Protein AF-A0AA38KWN8-F1 (afdb_monomer_lite)

pLDDT: mean 89.19, std 12.86, range [34.72, 97.81]

Secondary structure (DSSP, 8-state):
-HHHHHTTSHHHHHHHSS-S--PPPPHHHHHHHTT-GGGGGSTTHHHHT-----TT--HHHHHHHHHHHHHHHHHHHHHT--TTS-HHHHHHHHHHHHHHHHHHHHHTTTHHHHHHHHHHH--SS--SSGGG---B-TTGGG----B-HHHHHHHHHHHHHHHHHHHHTHHHHHHHHHHHHT-SS---EEEE-SSSEEEE---HHHHHHHHHHHHHHHHTSS---S--PPP-SBTTB-SHHHHHHHHHTHHHHHHHHHHHHHHHHHHHTTS-GGGTHHHHHHHHTTTT-

Organism: NCBI:txid2804958

Sequence (289 aa):
VFLAQDSQAPEIKDLLGFSCVKPINTVNTVLNENDALDMLRDNLINAAMQEIYSEGCSRWEIQQDIKSKEHAIEPLSTRHQRHGVSQETLQQCPYSIGDNHAFLRVNRDPCEPMINYLQEYFHPTQTKDPKNSLAIPGGKGGARLSHDHSKQYVYVIQSLTLWKEILHDMFHLWSLAAEDLLSDSISYHLQDTSQGLNRVQPSSKTFRLMHTILHKAKKSVSSWVGSSVIH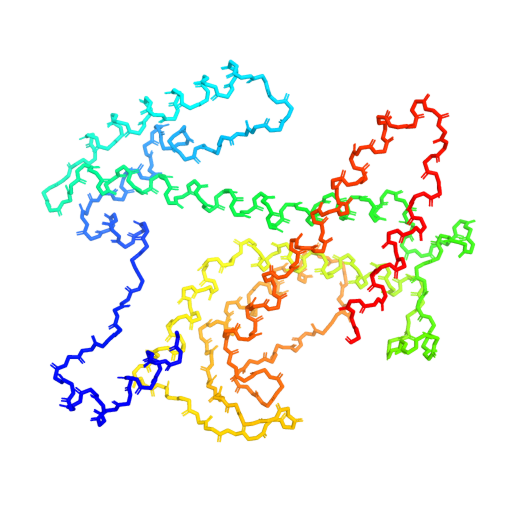MGSHSVPNTLLFIDKYTQIYHILLPICNTLSQIPNFVQGILVSMVLSIGWLVWTRAQA

InterPro domains:
  IPR018553 Non-canonical E2 ubiquitin-conjugating enzyme [PTHR31560] (2-267)
  IPR057668 Non-canonical E2 ubiquitin-conjugating enzyme, C-terminal [PF09418] (1-269)

Radius of gyration: 23.45 Å; chains: 1; bounding box: 56×48×67 Å

Foldseek 3Di:
DVVLLVCLDPVNCVVVVHHPDDADDALCNVCVVQVQPCLCVDPLLCLLLDAQDDPPDDPVVSVVSVCSNVVSLQVSLVVSDGPPDDSVNSSVNSVVSNVLVVQCVLQQCLLVVVLVCLVVQDDLPDDPDPLNAPFDPPPVPNRPDGGGRNRSSQVSNLVSLLLNLCSNCLVVLVSLQCCQSNPSVWHFDWDQLVVGTDGQTDRVRSVVVSLVSNVVSCVVDPHDPDDNDDDASDSVHRHSVSVSVVSVCRSVLRVVVSVVLVCVVVVVVPPDPPPPVSVSSVVVSPVVD

Structure (mmCIF, N/CA/C/O backbone):
data_AF-A0AA38KWN8-F1
#
_entry.id   AF-A0AA38KWN8-F1
#
loop_
_atom_site.group_PDB
_atom_site.id
_atom_site.type_symbol
_atom_site.label_atom_id
_atom_site.label_alt_id
_atom_site.label_comp_id
_atom_site.label_asym_id
_atom_site.label_entity_id
_atom_site.label_seq_id
_atom_site.pdbx_PDB_ins_code
_atom_site.Cartn_x
_atom_site.Cartn_y
_atom_site.Cartn_z
_atom_site.occupancy
_atom_site.B_iso_or_equiv
_atom_site.auth_seq_id
_atom_site.auth_comp_id
_atom_site.auth_asym_id
_atom_site.auth_atom_id
_atom_site.pdbx_PDB_model_num
ATOM 1 N N . VAL A 1 1 ? 4.979 -1.866 17.884 1.00 85.62 1 VAL A N 1
ATOM 2 C CA . VAL A 1 1 ? 4.529 -3.237 17.541 1.00 85.62 1 VAL A CA 1
ATOM 3 C C . VAL A 1 1 ? 5.066 -4.270 18.523 1.00 85.62 1 VAL A C 1
ATOM 5 O O . VAL A 1 1 ? 4.249 -4.860 19.204 1.00 85.62 1 VAL A O 1
ATOM 8 N N . PHE A 1 2 ? 6.383 -4.441 18.689 1.00 91.75 2 PHE A N 1
ATOM 9 C CA . PHE A 1 2 ? 6.936 -5.490 19.567 1.00 91.75 2 PHE A CA 1
ATOM 10 C C . PHE A 1 2 ? 6.433 -5.462 21.015 1.00 91.75 2 PHE A C 1
ATOM 12 O O . PHE A 1 2 ? 5.979 -6.483 21.503 1.00 91.75 2 PHE A O 1
ATOM 19 N N . LEU A 1 3 ? 6.389 -4.291 21.659 1.00 93.31 3 LEU A N 1
ATOM 20 C CA . LEU A 1 3 ? 5.809 -4.163 23.003 1.00 93.31 3 LEU A CA 1
ATOM 21 C C . LEU A 1 3 ? 4.345 -4.629 23.058 1.00 93.31 3 LEU A C 1
ATOM 23 O O . LEU A 1 3 ? 3.929 -5.259 24.021 1.00 93.31 3 LEU A O 1
ATOM 27 N N . ALA A 1 4 ? 3.571 -4.352 22.006 1.00 93.31 4 ALA A N 1
ATOM 28 C CA . ALA A 1 4 ? 2.186 -4.792 21.923 1.00 93.31 4 ALA A CA 1
ATOM 29 C C . ALA A 1 4 ? 2.084 -6.315 21.713 1.00 93.31 4 ALA A C 1
ATOM 31 O O . ALA A 1 4 ? 1.195 -6.932 22.288 1.00 93.31 4 ALA A O 1
ATOM 32 N N . GLN A 1 5 ? 3.007 -6.929 20.965 1.00 94.00 5 GLN A N 1
ATOM 33 C CA . GLN A 1 5 ? 3.089 -8.391 20.844 1.00 94.00 5 GLN A CA 1
ATOM 34 C C . GLN A 1 5 ? 3.444 -9.040 22.183 1.00 94.00 5 GLN A C 1
ATOM 36 O O . GLN A 1 5 ? 2.783 -9.986 22.592 1.00 94.00 5 GLN A O 1
ATOM 41 N N . ASP A 1 6 ? 4.434 -8.500 22.893 1.00 94.12 6 ASP A N 1
ATOM 42 C CA . ASP A 1 6 ? 4.845 -9.011 24.202 1.00 94.12 6 ASP A CA 1
ATOM 43 C C . ASP A 1 6 ? 3.694 -8.861 25.225 1.00 94.12 6 ASP A C 1
ATOM 45 O O . ASP A 1 6 ? 3.428 -9.766 26.011 1.00 94.12 6 ASP A O 1
ATOM 49 N N . SER A 1 7 ? 2.918 -7.769 25.145 1.00 94.44 7 SER A N 1
ATOM 50 C CA . SER A 1 7 ? 1.712 -7.567 25.967 1.00 94.44 7 SER A CA 1
ATOM 51 C C . SER A 1 7 ? 0.562 -8.535 25.663 1.00 94.44 7 SER A C 1
ATOM 53 O O . SER A 1 7 ? -0.410 -8.569 26.414 1.00 94.44 7 SER A O 1
ATOM 55 N N . GLN A 1 8 ? 0.629 -9.300 24.562 1.00 92.81 8 GLN A N 1
ATOM 56 C CA . GLN A 1 8 ? -0.390 -10.308 24.263 1.00 92.81 8 GLN A CA 1
ATOM 57 C C . GLN A 1 8 ? -0.251 -11.577 25.109 1.00 92.81 8 GLN A C 1
ATOM 59 O O . GLN A 1 8 ? -1.231 -12.321 25.206 1.00 92.81 8 GLN A O 1
ATOM 64 N N . ALA A 1 9 ? 0.913 -11.800 25.730 1.00 91.75 9 ALA A N 1
ATOM 65 C CA . ALA A 1 9 ? 1.164 -12.958 26.577 1.00 91.75 9 ALA A CA 1
ATOM 66 C C . ALA A 1 9 ? 0.173 -13.006 27.762 1.00 91.75 9 ALA A C 1
ATOM 68 O O . ALA A 1 9 ? -0.024 -11.973 28.416 1.00 91.75 9 ALA A O 1
ATOM 69 N N . PRO A 1 10 ? -0.451 -14.167 28.055 1.00 91.69 10 PRO A N 1
ATOM 70 C CA . PRO A 1 10 ? -1.440 -14.292 29.128 1.00 91.69 10 PRO A CA 1
ATOM 71 C C . PRO A 1 10 ? -0.928 -13.778 30.476 1.00 91.69 10 PRO A C 1
ATOM 73 O O . PRO A 1 10 ? -1.592 -12.967 31.113 1.00 91.69 10 PRO A O 1
ATOM 76 N N . GLU A 1 11 ? 0.300 -14.138 30.850 1.00 93.19 11 GLU A N 1
ATOM 77 C CA . GLU A 1 11 ? 0.924 -13.711 32.101 1.00 93.19 11 GLU A CA 1
ATOM 78 C C . GLU A 1 11 ? 1.105 -12.188 32.202 1.00 93.19 11 GLU A C 1
ATOM 80 O O . GLU A 1 11 ? 1.017 -11.619 33.290 1.00 93.19 11 GLU A O 1
ATOM 85 N N . ILE A 1 12 ? 1.318 -11.506 31.071 1.00 93.19 12 ILE A N 1
ATOM 86 C CA . ILE A 1 12 ? 1.454 -10.048 31.031 1.00 93.19 12 ILE A CA 1
ATOM 87 C C . ILE A 1 12 ? 0.081 -9.380 31.108 1.00 93.19 12 ILE A C 1
ATOM 89 O O . ILE A 1 12 ? -0.067 -8.390 31.822 1.00 93.19 12 ILE A O 1
ATOM 93 N N . LYS A 1 13 ? -0.938 -9.922 30.432 1.00 92.38 13 LYS A N 1
ATOM 94 C CA . LYS A 1 13 ? -2.319 -9.424 30.539 1.00 92.38 13 LYS A CA 1
ATOM 95 C C . LYS A 1 13 ? -2.851 -9.544 31.963 1.00 92.38 13 LYS A C 1
ATOM 97 O O . LYS A 1 13 ? -3.428 -8.581 32.467 1.00 92.38 13 LYS A O 1
ATOM 102 N N . ASP A 1 14 ? -2.612 -10.685 32.607 1.00 93.88 14 ASP A N 1
ATOM 103 C CA . ASP A 1 14 ? -3.019 -10.941 33.989 1.00 93.88 14 ASP A CA 1
ATOM 104 C C . ASP A 1 14 ? -2.329 -9.972 34.957 1.00 93.88 14 ASP A C 1
ATOM 106 O O . ASP A 1 14 ? -2.975 -9.414 35.843 1.00 93.88 14 ASP A O 1
ATOM 110 N N . LEU A 1 15 ? -1.031 -9.714 34.752 1.00 95.88 15 LEU A N 1
ATOM 111 C CA . LEU A 1 15 ? -0.268 -8.759 35.556 1.00 95.88 15 LEU A CA 1
ATOM 112 C C . LEU A 1 15 ? -0.748 -7.311 35.368 1.00 95.88 15 LEU A C 1
ATOM 114 O O . LEU A 1 15 ? -0.809 -6.552 36.334 1.00 95.88 15 LEU A O 1
ATOM 118 N N . LEU A 1 16 ? -1.050 -6.912 34.130 1.00 95.00 16 LEU A N 1
ATOM 119 C CA . LEU A 1 16 ? -1.487 -5.551 33.813 1.00 95.00 16 LEU A CA 1
ATOM 120 C C . LEU A 1 16 ? -2.937 -5.291 34.236 1.00 95.00 16 LEU A C 1
ATOM 122 O O . LEU A 1 16 ? -3.275 -4.157 34.568 1.00 95.00 16 LEU A O 1
ATOM 126 N N . GLY A 1 17 ? -3.800 -6.308 34.200 1.00 94.31 17 GLY A N 1
ATOM 127 C CA . GLY A 1 17 ? -5.236 -6.172 34.458 1.00 94.31 17 GLY A CA 1
ATOM 128 C C . GLY A 1 17 ? -6.012 -5.461 33.338 1.00 94.31 17 GLY A C 1
ATOM 129 O O . GLY A 1 17 ? -7.188 -5.146 33.511 1.00 94.31 17 GLY A O 1
ATOM 130 N N . PHE A 1 18 ? -5.377 -5.192 32.192 1.00 92.38 18 PHE A N 1
ATOM 131 C CA . PHE A 1 18 ? -6.005 -4.623 30.995 1.00 92.38 18 PHE A CA 1
ATOM 132 C C . PHE A 1 18 ? -5.271 -5.057 29.715 1.00 92.38 18 PHE A C 1
ATOM 134 O O . PHE A 1 18 ? -4.121 -5.489 29.753 1.00 92.38 18 PHE A O 1
ATOM 141 N N . SER A 1 19 ? -5.928 -4.915 28.557 1.00 91.31 19 SER A N 1
ATOM 142 C CA . SER A 1 19 ? -5.309 -5.162 27.245 1.00 91.31 19 SER A CA 1
ATOM 143 C C . SER A 1 19 ? -4.636 -3.901 26.702 1.00 91.31 19 SER A C 1
ATOM 145 O O . SER A 1 19 ? -5.279 -2.860 26.566 1.00 91.31 19 SER A O 1
ATOM 147 N N . CYS A 1 20 ? -3.366 -4.002 26.300 1.00 92.69 20 CYS A N 1
ATOM 148 C CA . CYS A 1 20 ? -2.668 -2.932 25.575 1.00 92.69 20 CYS A CA 1
ATOM 149 C C . CYS A 1 20 ? -3.030 -2.862 24.081 1.00 92.69 20 CYS A C 1
ATOM 151 O O . CYS A 1 20 ? -2.540 -1.981 23.373 1.00 92.69 20 CYS A O 1
ATOM 153 N N . VAL A 1 21 ? -3.849 -3.790 23.580 1.00 92.81 21 VAL A N 1
ATOM 154 C CA . VAL A 1 21 ? -4.257 -3.852 22.172 1.00 92.81 21 VAL A CA 1
ATOM 155 C C . VAL A 1 21 ? -5.759 -3.658 22.060 1.00 92.81 21 VAL A C 1
ATOM 157 O O . VAL A 1 21 ? -6.539 -4.304 22.761 1.00 92.81 21 VAL A O 1
ATOM 160 N N . LYS A 1 22 ? -6.140 -2.784 21.128 1.00 91.44 22 LYS A N 1
ATOM 161 C CA . LYS A 1 22 ? -7.508 -2.598 20.648 1.00 91.44 22 LYS A CA 1
ATOM 162 C C . LYS A 1 22 ? -7.547 -2.802 19.128 1.00 91.44 22 LYS A C 1
ATOM 164 O O . LYS A 1 22 ? -6.531 -2.533 18.479 1.00 91.44 22 LYS A O 1
ATOM 169 N N . PRO A 1 23 ? -8.680 -3.244 18.559 1.00 89.44 23 PRO A N 1
ATOM 170 C CA . PRO A 1 23 ? -8.851 -3.318 17.112 1.00 89.44 23 PRO A CA 1
ATOM 171 C C . PRO A 1 23 ? -8.589 -1.974 16.421 1.00 89.44 23 PRO A C 1
ATOM 173 O O . PRO A 1 23 ? -8.773 -0.905 17.010 1.00 89.44 23 PRO A O 1
ATOM 176 N N . ILE A 1 24 ? -8.159 -2.033 15.160 1.00 91.12 24 ILE A N 1
ATOM 177 C CA . ILE A 1 24 ? -8.030 -0.841 14.320 1.00 91.12 24 ILE A CA 1
ATOM 178 C C . ILE A 1 24 ? -9.435 -0.350 13.970 1.00 91.12 24 ILE A C 1
ATOM 180 O O . ILE A 1 24 ? -10.254 -1.101 13.443 1.00 91.12 24 ILE A O 1
ATOM 184 N N . ASN A 1 25 ? -9.693 0.932 14.221 1.00 91.00 25 ASN A N 1
ATOM 185 C CA . ASN A 1 25 ? -10.927 1.570 13.789 1.00 91.00 25 ASN A CA 1
ATOM 186 C C . ASN A 1 25 ? -10.796 1.960 12.320 1.00 91.00 25 ASN A C 1
ATOM 188 O O . ASN A 1 25 ? -9.956 2.785 11.963 1.00 91.00 25 ASN A O 1
ATOM 192 N N . THR A 1 26 ? -11.633 1.368 11.474 1.00 94.88 26 THR A N 1
ATOM 193 C CA . THR A 1 26 ? -11.739 1.742 10.061 1.00 94.88 26 THR A CA 1
ATOM 194 C C . THR A 1 26 ? -12.935 2.663 9.851 1.00 94.88 26 THR A C 1
ATOM 196 O O . THR A 1 26 ? -13.875 2.646 10.646 1.00 94.88 26 THR A O 1
ATOM 199 N N . VAL A 1 27 ? -12.946 3.418 8.749 1.00 95.75 27 VAL A N 1
ATOM 200 C CA . VAL A 1 27 ? -14.124 4.207 8.346 1.00 95.75 27 VAL A CA 1
ATOM 201 C C . VAL A 1 27 ? -15.372 3.325 8.267 1.00 95.75 27 VAL A C 1
ATOM 203 O O . VAL A 1 27 ? -16.430 3.704 8.756 1.00 95.75 27 VAL A O 1
ATOM 206 N N . ASN A 1 28 ? -15.239 2.108 7.732 1.00 95.56 28 ASN A N 1
ATOM 207 C CA . ASN A 1 28 ? -16.341 1.151 7.681 1.00 95.56 28 ASN A CA 1
ATOM 208 C C . ASN A 1 28 ? -16.837 0.761 9.083 1.00 95.56 28 ASN A C 1
ATOM 210 O O . ASN A 1 28 ? -18.040 0.760 9.316 1.00 95.56 28 ASN A O 1
ATOM 214 N N . THR A 1 29 ? -15.929 0.466 10.019 1.00 94.69 29 THR A N 1
ATOM 215 C CA . THR A 1 29 ? -16.281 0.130 11.410 1.00 94.69 29 THR A CA 1
ATOM 216 C C . THR A 1 29 ? -17.051 1.277 12.064 1.00 94.69 29 THR A C 1
ATOM 218 O O . THR A 1 29 ? -18.153 1.065 12.559 1.00 94.69 29 THR A O 1
ATOM 221 N N . VAL A 1 30 ? -16.516 2.500 11.979 1.00 95.12 30 VAL A N 1
ATOM 222 C CA . VAL A 1 30 ? -17.116 3.700 12.579 1.00 95.12 30 VAL A CA 1
ATOM 223 C C . VAL A 1 30 ? -18.509 3.974 12.012 1.00 95.12 30 VAL A C 1
ATOM 225 O O . VAL A 1 30 ? -19.444 4.208 12.774 1.00 95.12 30 VAL A O 1
ATOM 228 N N . LEU A 1 31 ? -18.678 3.926 10.690 1.00 95.69 31 LEU A N 1
ATOM 229 C CA . LEU A 1 31 ? -19.972 4.201 10.062 1.00 95.69 31 LEU A CA 1
ATOM 230 C C . LEU A 1 31 ? -20.995 3.089 10.318 1.00 95.69 31 LEU A C 1
ATOM 232 O O . LEU A 1 31 ? -22.167 3.382 10.535 1.00 95.69 31 LEU A O 1
ATOM 236 N N . ASN A 1 32 ? -20.572 1.823 10.320 1.00 95.44 32 ASN A N 1
ATOM 237 C CA . ASN A 1 32 ? -21.463 0.688 10.561 1.00 95.44 32 ASN A CA 1
ATOM 238 C C . ASN A 1 32 ? -21.976 0.644 12.005 1.00 95.44 32 ASN A C 1
ATOM 240 O O . ASN A 1 32 ? -23.161 0.420 12.223 1.00 95.44 32 ASN A O 1
ATOM 244 N N . GLU A 1 33 ? -21.110 0.894 12.989 1.00 94.69 33 GLU A N 1
ATOM 245 C CA . GLU A 1 33 ? -21.494 0.917 14.410 1.00 94.69 33 GLU A CA 1
ATOM 246 C C . GLU A 1 33 ? -22.480 2.044 14.749 1.00 94.69 33 GLU A C 1
ATOM 248 O O . GLU A 1 33 ? -23.218 1.938 15.726 1.00 94.69 33 GLU A O 1
ATOM 253 N N . ASN A 1 34 ? -22.516 3.102 13.934 1.00 94.81 34 ASN A N 1
ATOM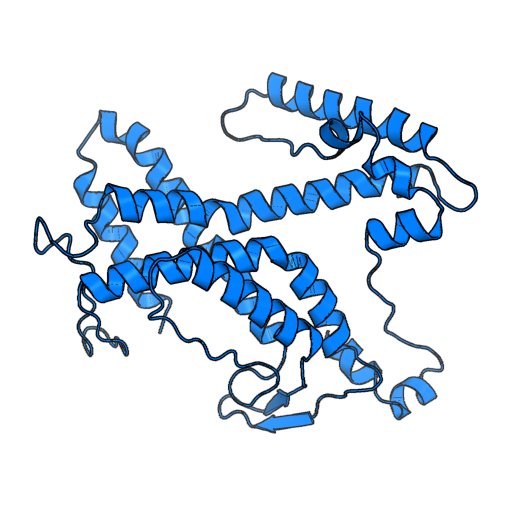 254 C CA . ASN A 1 34 ? -23.362 4.277 14.142 1.00 94.81 34 ASN A CA 1
ATOM 255 C C . ASN A 1 34 ? -24.517 4.391 13.131 1.00 94.81 34 ASN A C 1
ATOM 257 O O . ASN A 1 34 ? -25.123 5.457 13.037 1.00 94.81 34 ASN A O 1
ATOM 261 N N . ASP A 1 35 ? -24.813 3.322 12.379 1.00 94.56 35 ASP A N 1
ATOM 262 C CA . ASP A 1 35 ? -25.885 3.275 11.368 1.00 94.56 35 ASP A CA 1
ATOM 263 C C . ASP A 1 35 ? -25.829 4.448 10.362 1.00 94.56 35 ASP A C 1
ATOM 265 O O . ASP A 1 35 ? -26.821 5.111 10.056 1.00 94.56 35 ASP A O 1
ATOM 269 N N . ALA A 1 36 ? -24.613 4.738 9.886 1.00 95.81 36 ALA A N 1
ATOM 270 C CA . ALA A 1 36 ? -24.290 5.850 8.987 1.00 95.81 36 ALA A CA 1
ATOM 271 C C . ALA A 1 36 ? -23.581 5.386 7.696 1.00 95.81 36 ALA A C 1
ATOM 273 O O . ALA A 1 36 ? -22.897 6.159 7.025 1.00 95.81 36 ALA A O 1
ATOM 274 N N . LEU A 1 37 ? -23.697 4.101 7.333 1.00 96.31 37 LEU A N 1
ATOM 275 C CA . LEU A 1 37 ? -23.091 3.557 6.106 1.00 96.31 37 LEU A CA 1
ATOM 276 C C . LEU A 1 37 ? -23.684 4.147 4.819 1.00 96.31 37 LEU A C 1
ATOM 278 O O . LEU A 1 37 ? -23.034 4.127 3.772 1.00 96.31 37 LEU A O 1
ATOM 282 N N . ASP A 1 38 ? -24.907 4.671 4.880 1.00 96.06 38 ASP A N 1
ATOM 283 C CA . ASP A 1 38 ? -25.560 5.384 3.784 1.00 96.06 38 ASP A CA 1
ATOM 284 C C . ASP A 1 38 ? -24.806 6.657 3.371 1.00 96.06 38 ASP A C 1
ATOM 286 O O . ASP A 1 38 ? -24.874 7.036 2.200 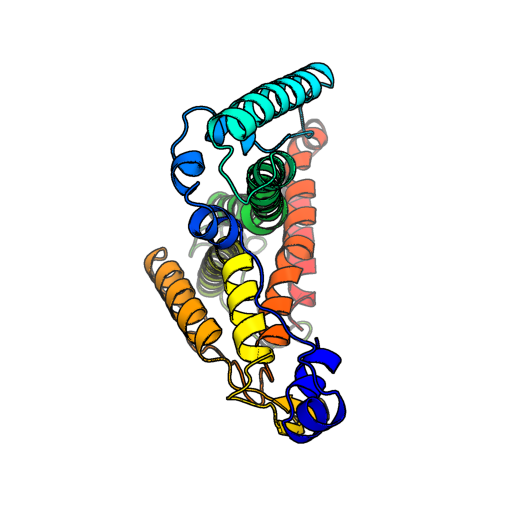1.00 96.06 38 ASP A O 1
ATOM 290 N N . MET A 1 39 ? -23.986 7.231 4.260 1.00 96.00 39 MET A N 1
ATOM 291 C CA . MET A 1 39 ? -23.059 8.326 3.947 1.00 96.00 39 MET A CA 1
ATOM 292 C C . MET A 1 39 ? -22.142 8.001 2.760 1.00 96.00 39 MET A C 1
ATOM 294 O O . MET A 1 39 ? -21.883 8.864 1.923 1.00 96.00 39 MET A O 1
ATOM 298 N N . LEU A 1 40 ? -21.688 6.747 2.633 1.00 96.06 40 LEU A N 1
ATOM 299 C CA . LEU A 1 40 ? -20.813 6.317 1.533 1.00 96.06 40 LEU A CA 1
ATOM 300 C C . LEU A 1 40 ? -21.529 6.258 0.174 1.00 96.06 40 LEU A C 1
ATOM 302 O O . LEU A 1 40 ? -20.883 6.073 -0.855 1.00 96.06 40 LEU A O 1
ATOM 306 N N . ARG A 1 41 ? -22.860 6.382 0.161 1.00 96.19 41 ARG A N 1
ATOM 307 C CA . ARG A 1 41 ? -23.699 6.392 -1.046 1.00 96.19 41 ARG A CA 1
ATOM 308 C C . ARG A 1 41 ? -24.247 7.783 -1.367 1.00 96.19 41 ARG A C 1
ATOM 310 O O . ARG A 1 41 ? -24.951 7.935 -2.364 1.00 96.19 41 ARG A O 1
ATOM 317 N N . ASP A 1 42 ? -23.953 8.777 -0.533 1.00 96.88 42 ASP A N 1
ATOM 318 C CA . ASP A 1 42 ? -24.390 10.155 -0.729 1.00 96.88 42 ASP A CA 1
ATOM 319 C C . ASP A 1 42 ? -23.715 10.771 -1.963 1.00 96.88 42 ASP A C 1
ATOM 321 O O . ASP A 1 42 ? -22.559 10.488 -2.275 1.00 96.88 42 ASP A O 1
ATOM 325 N N . ASN A 1 43 ? -24.419 11.649 -2.673 1.00 96.19 43 ASN A N 1
ATOM 326 C CA . ASN A 1 43 ? -23.892 12.279 -3.880 1.00 96.19 43 ASN A CA 1
ATOM 327 C C . ASN A 1 43 ? -22.700 13.214 -3.608 1.00 96.19 43 ASN A C 1
ATOM 329 O O . ASN A 1 43 ? -21.898 13.451 -4.512 1.00 96.19 43 ASN A O 1
ATOM 333 N N . LEU A 1 44 ? -22.566 13.727 -2.383 1.00 96.31 44 LEU A N 1
ATOM 334 C CA . LEU A 1 44 ? -21.459 14.590 -1.975 1.00 96.31 44 LEU A CA 1
ATOM 335 C C . LEU A 1 44 ? -20.180 13.817 -1.632 1.00 96.31 44 LEU A C 1
ATOM 337 O O . LEU A 1 44 ? -19.114 14.431 -1.561 1.00 96.31 44 LEU A O 1
ATOM 341 N N . ILE A 1 45 ? -20.243 12.489 -1.453 1.00 95.69 45 ILE A N 1
ATOM 342 C CA . ILE A 1 45 ? -19.096 11.702 -0.979 1.00 95.69 45 ILE A CA 1
ATOM 343 C C . ILE A 1 45 ? -17.895 11.803 -1.928 1.00 95.69 45 ILE A C 1
ATOM 345 O O . ILE A 1 45 ? -16.763 11.943 -1.480 1.00 95.69 45 ILE A O 1
ATOM 349 N N . ASN A 1 46 ? -18.129 11.812 -3.243 1.00 94.50 46 ASN A N 1
ATOM 350 C CA . ASN A 1 46 ? -17.051 11.869 -4.232 1.00 94.50 46 ASN A CA 1
ATOM 351 C C . ASN A 1 46 ? -16.264 13.183 -4.145 1.00 94.50 46 ASN A C 1
ATOM 353 O O . ASN A 1 46 ? -15.037 13.156 -4.168 1.00 94.50 46 ASN A O 1
ATOM 357 N N . ALA A 1 47 ? -16.960 14.313 -3.988 1.00 94.88 47 ALA A N 1
ATOM 358 C CA . ALA A 1 47 ? -16.320 15.611 -3.785 1.00 94.88 47 ALA A CA 1
ATOM 359 C C . ALA A 1 47 ? -15.611 15.678 -2.421 1.00 94.88 47 ALA A C 1
ATOM 361 O O . ALA A 1 47 ? -14.501 16.192 -2.318 1.00 94.88 47 ALA A O 1
ATOM 362 N N . ALA A 1 48 ? -16.211 15.091 -1.381 1.00 95.50 48 ALA A N 1
ATOM 363 C CA . ALA A 1 48 ? -15.640 15.048 -0.036 1.00 95.50 48 ALA A CA 1
ATOM 364 C C . ALA A 1 48 ? -14.359 14.193 0.059 1.00 95.50 48 ALA A C 1
ATOM 366 O O . ALA A 1 48 ? -13.461 14.504 0.836 1.00 95.50 48 ALA A O 1
ATOM 367 N N . MET A 1 49 ? -14.247 13.124 -0.733 1.00 94.69 49 MET A N 1
ATOM 368 C CA . MET A 1 49 ? -13.075 12.234 -0.770 1.00 94.69 49 MET A CA 1
ATOM 369 C C . MET A 1 49 ? -12.017 12.663 -1.795 1.00 94.69 49 MET A C 1
ATOM 371 O O . MET A 1 49 ? -10.985 11.994 -1.926 1.00 94.69 49 MET A O 1
ATOM 375 N N . GLN A 1 50 ? -12.271 13.739 -2.545 1.00 91.81 50 GLN A N 1
ATOM 376 C CA . GLN A 1 50 ? -11.376 14.196 -3.599 1.00 91.81 50 GLN A CA 1
ATOM 377 C C . GLN A 1 50 ? -10.004 14.543 -3.008 1.00 91.81 50 GLN A C 1
ATOM 379 O O . GLN A 1 50 ? -9.882 15.199 -1.965 1.00 91.81 50 GLN A O 1
ATOM 384 N N . GLU A 1 51 ? -8.954 14.051 -3.656 1.00 89.44 51 GLU A N 1
ATOM 385 C CA . GLU A 1 51 ? -7.588 14.436 -3.327 1.00 89.44 51 GLU A CA 1
ATOM 386 C C . GLU A 1 51 ? -7.306 15.842 -3.874 1.00 89.44 51 GLU A C 1
ATOM 388 O O . GLU A 1 51 ? -7.763 16.198 -4.959 1.00 89.44 51 GLU A O 1
ATOM 393 N N . ILE A 1 52 ? -6.545 16.641 -3.123 1.00 89.38 52 ILE A N 1
ATOM 394 C CA . ILE A 1 52 ? -6.103 17.964 -3.565 1.00 89.38 52 ILE A CA 1
ATOM 395 C C . ILE A 1 52 ? -4.749 17.828 -4.266 1.00 89.38 52 ILE A C 1
ATOM 397 O O . ILE A 1 52 ? -3.742 17.496 -3.635 1.00 89.38 52 ILE A O 1
ATOM 401 N N . TYR A 1 53 ? -4.723 18.106 -5.567 1.00 85.94 53 TYR A N 1
ATOM 402 C CA . TYR A 1 53 ? -3.520 18.041 -6.393 1.00 85.94 53 TYR A CA 1
ATOM 403 C C . TYR A 1 53 ? -2.821 19.397 -6.423 1.00 85.94 53 TYR A C 1
ATOM 405 O O . TYR A 1 53 ? -3.439 20.417 -6.704 1.00 85.94 53 TYR A O 1
ATOM 413 N N . SER A 1 54 ? -1.516 19.416 -6.151 1.00 83.44 54 SER A N 1
ATOM 414 C CA . SER A 1 54 ? -0.708 20.641 -6.211 1.00 83.44 54 SER A CA 1
ATOM 415 C C . SER A 1 54 ? 0.177 20.732 -7.453 1.00 83.44 54 SER A C 1
ATOM 417 O O . SER A 1 54 ? 0.583 21.825 -7.843 1.00 83.44 54 SER A O 1
ATOM 419 N N . GLU A 1 55 ? 0.499 19.602 -8.079 1.00 80.88 55 GLU A N 1
ATOM 420 C CA . GLU A 1 55 ? 1.422 19.554 -9.209 1.00 80.88 55 GLU A CA 1
ATOM 421 C C . GLU A 1 55 ? 0.741 20.038 -10.494 1.00 80.88 55 GLU A C 1
ATOM 423 O O . GLU A 1 55 ? -0.357 19.604 -10.832 1.00 80.88 55 GLU A O 1
ATOM 428 N N . GLY A 1 56 ? 1.377 20.981 -11.194 1.00 79.44 56 GLY A N 1
ATOM 429 C CA . GLY A 1 56 ? 0.849 21.562 -12.434 1.00 79.44 56 GLY A CA 1
ATOM 430 C C . GLY A 1 56 ? -0.359 22.496 -12.266 1.00 79.44 56 GLY A C 1
ATOM 431 O O . GLY A 1 56 ? -0.781 23.090 -13.253 1.00 79.44 56 GLY A O 1
ATOM 432 N N . CYS A 1 57 ? -0.882 22.667 -11.048 1.00 87.44 57 CYS A N 1
ATOM 433 C CA . CYS A 1 57 ? -2.068 23.477 -10.769 1.00 87.44 57 CYS A CA 1
ATOM 434 C C . CYS A 1 57 ? -1.699 24.873 -10.248 1.00 87.44 57 CYS A C 1
ATOM 436 O O . CYS A 1 57 ? -0.749 25.062 -9.481 1.00 87.44 57 CYS A O 1
ATOM 438 N N . SER A 1 58 ? -2.482 25.877 -10.632 1.00 92.06 58 SER A N 1
ATOM 439 C CA . SER A 1 58 ? -2.395 27.220 -10.070 1.00 92.06 58 SER A CA 1
ATOM 440 C C . SER A 1 58 ? -2.878 27.242 -8.616 1.00 92.06 58 SER A C 1
ATOM 442 O O . SER A 1 58 ? -3.725 26.456 -8.194 1.00 92.06 58 SER A O 1
ATOM 444 N N . ARG A 1 59 ? -2.400 28.218 -7.830 1.00 91.50 59 ARG A N 1
ATOM 445 C CA . ARG A 1 59 ? -2.888 28.428 -6.450 1.00 91.50 59 ARG A CA 1
ATOM 446 C C . ARG A 1 59 ? -4.403 28.623 -6.382 1.00 91.50 59 ARG A C 1
ATOM 448 O O . ARG A 1 59 ? -5.013 28.287 -5.373 1.00 91.50 59 ARG A O 1
ATOM 455 N N . TRP A 1 60 ? -4.989 29.203 -7.428 1.00 94.38 60 TRP A N 1
ATOM 456 C CA . TRP A 1 60 ? -6.424 29.440 -7.499 1.00 94.38 60 TRP A CA 1
ATOM 457 C C . TRP A 1 60 ? -7.205 28.132 -7.687 1.00 94.38 60 TRP A C 1
ATOM 459 O O . TRP A 1 60 ? -8.149 27.911 -6.935 1.00 94.38 60 TRP A O 1
ATOM 469 N N . GLU A 1 61 ? -6.767 27.248 -8.590 1.00 93.12 61 GLU A N 1
ATOM 470 C CA . GLU A 1 61 ? -7.368 25.914 -8.786 1.00 93.12 61 GLU A CA 1
ATOM 471 C C . GLU A 1 61 ? -7.279 25.079 -7.506 1.00 93.12 61 GLU A C 1
ATOM 473 O O . GLU A 1 61 ? -8.291 24.578 -7.025 1.00 93.12 61 GLU A O 1
ATOM 478 N N . ILE A 1 62 ? -6.103 25.046 -6.869 1.00 93.00 62 ILE A N 1
ATOM 479 C CA . ILE A 1 62 ? -5.907 24.349 -5.588 1.00 93.00 62 ILE A CA 1
ATOM 480 C C . ILE A 1 62 ? -6.898 24.867 -4.536 1.00 93.00 62 ILE A C 1
ATOM 482 O O . ILE A 1 62 ? -7.538 24.097 -3.823 1.00 93.00 62 ILE A O 1
ATOM 486 N N . GLN A 1 63 ? -7.054 26.189 -4.435 1.00 94.38 63 GLN A N 1
ATOM 487 C CA . GLN A 1 63 ? -7.971 26.793 -3.474 1.00 94.38 63 GLN A CA 1
ATOM 488 C C . GLN A 1 63 ? -9.443 26.513 -3.806 1.00 94.38 63 GLN A C 1
ATOM 490 O O . GLN A 1 63 ? -10.262 26.424 -2.886 1.00 94.38 63 GLN A O 1
ATOM 495 N N . GLN A 1 64 ? -9.787 26.408 -5.090 1.00 94.31 64 GLN A N 1
ATOM 496 C CA . GLN A 1 64 ? -11.119 26.029 -5.546 1.00 94.31 64 GLN A CA 1
ATOM 497 C C . GLN A 1 64 ? -11.433 24.579 -5.166 1.00 94.31 64 GLN A C 1
ATOM 499 O O . GLN A 1 64 ? -12.501 24.336 -4.606 1.00 94.31 64 GLN A O 1
ATOM 504 N N . ASP A 1 65 ? -10.502 23.651 -5.383 1.00 93.19 65 ASP A N 1
ATOM 505 C CA . ASP A 1 65 ? -10.662 22.241 -5.019 1.00 93.19 65 ASP A CA 1
ATOM 506 C C . ASP A 1 65 ? -10.797 22.063 -3.506 1.00 93.19 65 ASP A C 1
ATOM 508 O O . ASP A 1 65 ? -11.704 21.370 -3.044 1.00 93.19 65 ASP A O 1
ATOM 512 N N . ILE A 1 66 ? -9.966 22.766 -2.723 1.00 93.88 66 ILE A N 1
ATOM 513 C CA . ILE A 1 66 ? -10.081 22.787 -1.257 1.00 93.88 66 ILE A CA 1
ATOM 514 C C . ILE A 1 66 ? -11.480 23.257 -0.856 1.00 93.88 66 ILE A C 1
ATOM 516 O O . ILE A 1 66 ? -12.158 22.585 -0.088 1.00 93.88 66 ILE A O 1
ATOM 520 N N . LYS A 1 67 ? -11.955 24.381 -1.406 1.00 95.56 67 LYS A N 1
ATOM 521 C CA . LYS A 1 67 ? -13.295 24.895 -1.083 1.00 95.56 67 LYS A CA 1
ATOM 522 C C . LYS A 1 67 ? -14.398 23.920 -1.477 1.00 95.56 67 LYS A C 1
ATOM 524 O O . LYS A 1 67 ? -15.337 23.750 -0.714 1.00 95.56 67 LYS A O 1
ATOM 529 N N . SER A 1 68 ? -14.292 23.290 -2.645 1.00 94.56 68 SER A N 1
ATOM 530 C CA . SER A 1 68 ? -15.260 22.297 -3.117 1.00 94.56 68 SER A CA 1
ATOM 531 C C . SER A 1 68 ? -15.352 21.110 -2.155 1.00 94.56 68 SER A C 1
ATOM 533 O O . SER A 1 68 ? -16.448 20.724 -1.749 1.00 94.56 68 SER A O 1
ATOM 535 N N . LYS A 1 69 ? -14.197 20.588 -1.725 1.00 95.69 69 LYS A N 1
ATOM 536 C CA . LYS A 1 69 ? -14.098 19.501 -0.750 1.00 95.69 69 LYS A CA 1
ATOM 537 C C . LYS A 1 69 ? -14.718 19.882 0.594 1.00 95.69 69 LYS A C 1
ATOM 539 O O . LYS A 1 69 ? -15.590 19.169 1.084 1.00 95.69 69 LYS A O 1
ATOM 544 N N . GLU A 1 70 ? -14.330 21.024 1.156 1.00 95.62 70 GLU A N 1
ATOM 545 C CA . GLU A 1 70 ? -14.847 21.501 2.446 1.00 95.62 70 GLU A CA 1
ATOM 546 C C . GLU A 1 70 ? -16.362 21.772 2.394 1.00 95.62 70 GLU A C 1
ATOM 548 O O . GLU A 1 70 ? -17.110 21.325 3.264 1.00 95.62 70 GLU A O 1
ATOM 553 N N . HIS A 1 71 ? -16.847 22.401 1.316 1.00 95.69 71 HIS A N 1
ATOM 554 C CA . HIS A 1 71 ? -18.279 22.630 1.089 1.00 95.69 71 HIS A CA 1
ATOM 555 C C . HIS A 1 71 ? -19.081 21.335 0.888 1.00 95.69 71 HIS A C 1
ATOM 557 O O . HIS A 1 71 ? -20.301 21.355 1.047 1.00 95.69 71 HIS A O 1
ATOM 563 N N . ALA A 1 72 ? -18.441 20.223 0.517 1.00 96.88 72 ALA A N 1
ATOM 564 C CA . ALA A 1 72 ? -19.087 18.916 0.437 1.00 96.88 72 ALA A CA 1
ATOM 565 C C . ALA A 1 72 ? -19.105 18.204 1.798 1.00 96.88 72 ALA A C 1
ATOM 567 O O . ALA A 1 72 ? -20.125 17.618 2.162 1.00 96.88 72 ALA A O 1
ATOM 568 N N . ILE A 1 73 ? -18.007 18.271 2.559 1.00 96.81 73 ILE A N 1
ATOM 569 C CA . ILE A 1 73 ? -17.840 17.573 3.845 1.00 96.81 73 ILE A CA 1
ATOM 570 C C . ILE A 1 73 ? -18.827 18.076 4.901 1.00 96.81 73 ILE A C 1
ATOM 572 O O . ILE A 1 73 ? -19.454 17.263 5.584 1.00 96.81 73 ILE A O 1
ATOM 576 N N . GLU A 1 74 ? -18.997 19.393 5.035 1.00 95.25 74 GLU A N 1
ATOM 577 C CA . GLU A 1 74 ? -19.869 19.973 6.062 1.00 95.25 74 GLU A CA 1
ATOM 578 C C . GLU A 1 74 ? -21.325 19.474 5.943 1.00 95.25 74 GLU A C 1
ATOM 580 O O . GLU A 1 74 ? -21.774 18.771 6.855 1.00 95.25 74 GLU A O 1
ATOM 585 N N . PRO A 1 75 ? -22.054 19.706 4.833 1.00 96.31 75 PRO A N 1
ATOM 586 C CA . PRO A 1 75 ? -23.429 19.233 4.695 1.00 96.31 75 PRO A CA 1
ATOM 587 C C . PRO A 1 75 ? -23.539 17.706 4.694 1.00 96.31 75 PRO A C 1
ATOM 589 O O . PRO A 1 75 ? -24.530 17.178 5.199 1.00 96.31 75 PRO A O 1
ATOM 592 N N . LEU A 1 76 ? -22.544 16.986 4.162 1.00 96.44 76 LEU A N 1
ATOM 593 C CA . LEU A 1 76 ? -22.510 15.525 4.208 1.00 96.44 76 LEU A CA 1
ATOM 594 C C . LEU A 1 76 ? -22.495 15.029 5.664 1.00 96.44 76 LEU A C 1
ATOM 596 O O . LEU A 1 76 ? -23.338 14.224 6.052 1.00 96.44 76 LEU A O 1
ATOM 600 N N . SER A 1 77 ? -21.597 15.566 6.493 1.00 95.94 77 SER A N 1
ATOM 601 C CA . SER A 1 77 ? -21.499 15.202 7.911 1.00 95.94 77 SER A CA 1
ATOM 602 C C . SER A 1 77 ? -22.757 15.562 8.709 1.00 95.94 77 SER A C 1
ATOM 604 O O . SER A 1 77 ? -23.177 14.789 9.565 1.00 95.94 77 SER A O 1
ATOM 606 N N . THR A 1 78 ? -23.402 16.695 8.406 1.00 95.50 78 THR A N 1
ATOM 607 C CA . THR A 1 78 ? -24.638 17.117 9.080 1.00 95.50 78 THR A CA 1
ATOM 608 C C . THR A 1 78 ? -25.820 16.209 8.736 1.00 95.50 78 THR A C 1
ATOM 610 O O . THR A 1 78 ? -26.569 15.817 9.627 1.00 95.50 78 THR A O 1
ATOM 613 N N . ARG A 1 79 ? -26.000 15.838 7.459 1.00 95.06 79 ARG A N 1
ATOM 614 C CA . ARG A 1 79 ? -27.119 14.975 7.019 1.00 95.06 79 ARG A CA 1
ATOM 615 C C . ARG A 1 79 ? -27.050 13.568 7.610 1.00 95.06 79 ARG A C 1
ATOM 617 O O . ARG A 1 79 ? -28.080 12.961 7.912 1.00 95.06 79 ARG A O 1
ATOM 624 N N . HIS A 1 80 ? -25.833 13.057 7.757 1.00 95.12 80 HIS A N 1
ATOM 625 C CA . HIS A 1 80 ? -25.571 11.698 8.229 1.00 95.12 80 HIS A CA 1
ATOM 626 C C . HIS A 1 80 ? -25.286 11.628 9.727 1.00 95.12 80 HIS A C 1
ATOM 628 O O . HIS A 1 80 ? -24.968 10.560 10.239 1.00 95.12 80 HIS A O 1
ATOM 634 N N . GLN A 1 81 ? -25.451 12.734 10.458 1.00 94.25 81 GLN A N 1
ATOM 635 C CA . GLN A 1 81 ? -25.338 12.720 11.909 1.00 94.25 81 GLN A CA 1
ATOM 636 C C . GLN A 1 81 ? -26.419 11.818 12.522 1.00 94.25 81 GLN A C 1
ATOM 638 O O . GLN A 1 81 ? -27.603 11.890 12.173 1.00 94.25 81 GLN A O 1
ATOM 643 N N . ARG A 1 82 ? -25.995 10.949 13.443 1.00 92.56 82 ARG A N 1
ATOM 644 C CA . ARG A 1 82 ? -26.845 10.016 14.192 1.00 92.56 82 ARG A CA 1
ATOM 645 C C . ARG A 1 82 ? -26.547 10.130 15.682 1.00 92.56 82 ARG A C 1
ATOM 647 O O . ARG A 1 82 ? -25.548 10.717 16.098 1.00 92.56 82 ARG A O 1
ATOM 654 N N . HIS A 1 83 ? -27.423 9.562 16.502 1.00 88.44 83 HIS A N 1
ATOM 655 C CA . HIS A 1 83 ? -27.179 9.475 17.935 1.00 88.44 83 HIS A CA 1
ATOM 656 C C . HIS A 1 83 ? -25.992 8.537 18.205 1.00 88.44 83 HIS A C 1
ATOM 658 O O . HIS A 1 83 ? -26.051 7.367 17.847 1.00 88.44 83 HIS A O 1
ATOM 664 N N . GLY A 1 84 ? -24.942 9.034 18.862 1.00 85.94 84 GLY A N 1
ATOM 665 C CA . GLY A 1 84 ? -23.749 8.245 19.206 1.00 85.94 84 GLY A CA 1
ATOM 666 C C . GLY A 1 84 ? -22.492 8.583 18.400 1.00 85.94 84 GLY A C 1
ATOM 667 O O . GLY A 1 84 ? -21.398 8.254 18.848 1.00 85.94 84 GLY A O 1
ATOM 668 N N . VAL A 1 85 ? -22.617 9.332 17.296 1.00 92.25 85 VAL A N 1
ATOM 669 C CA . VAL A 1 85 ? -21.475 9.807 16.501 1.00 92.25 85 VAL A CA 1
ATOM 670 C C . VAL A 1 85 ? -21.444 11.330 16.437 1.00 92.25 85 VAL A C 1
ATOM 672 O O . VAL A 1 85 ? -22.453 11.987 16.170 1.00 92.25 85 VAL A O 1
ATOM 675 N N . SER A 1 86 ? -20.276 11.918 16.700 1.00 94.19 86 SER A N 1
ATOM 676 C CA . SER A 1 86 ? -20.097 13.360 16.546 1.00 94.19 86 SER A CA 1
ATOM 677 C C . SER A 1 86 ? -19.990 13.729 15.068 1.00 94.19 86 SER A C 1
ATOM 679 O O . SER A 1 86 ? -19.455 12.969 14.259 1.00 94.19 86 SER A O 1
ATOM 681 N N . GLN A 1 87 ? -20.451 14.931 14.720 1.00 95.00 87 GLN A N 1
ATOM 682 C CA . GLN A 1 87 ? -20.267 15.470 13.373 1.00 95.00 87 GLN A CA 1
ATOM 683 C C . GLN A 1 87 ? -18.782 15.469 12.974 1.00 95.00 87 GLN A C 1
ATOM 685 O O . GLN A 1 87 ? -18.451 15.078 11.862 1.00 95.00 87 GLN A O 1
ATOM 690 N N . GLU A 1 88 ? -17.887 15.817 13.901 1.00 95.25 88 GLU A N 1
ATOM 691 C CA . GLU A 1 88 ? -16.434 15.783 13.695 1.00 95.25 88 GLU A CA 1
ATOM 692 C C . GLU A 1 88 ? -15.934 14.386 13.290 1.00 95.25 88 GLU A C 1
ATOM 694 O O . GLU A 1 88 ? -15.164 14.251 12.343 1.00 95.25 88 GLU A O 1
ATOM 699 N N . THR A 1 89 ? -16.417 13.323 13.944 1.00 95.56 89 THR A N 1
ATOM 700 C CA . THR A 1 89 ? -16.038 11.942 13.592 1.00 95.56 89 THR A CA 1
ATOM 701 C C . THR A 1 89 ? -16.497 11.580 12.178 1.00 95.56 89 THR A C 1
ATOM 703 O O . THR A 1 89 ? -15.763 10.932 11.430 1.00 95.56 89 THR A O 1
ATOM 706 N N . LEU A 1 90 ? -17.684 12.042 11.773 1.00 96.50 90 LEU A N 1
ATOM 707 C CA . LEU A 1 90 ? -18.161 11.869 10.401 1.00 96.50 90 LEU A CA 1
ATOM 708 C C . LEU A 1 90 ? -17.325 12.676 9.402 1.00 96.50 90 LEU A C 1
ATOM 710 O O . LEU A 1 90 ? -17.018 12.158 8.336 1.00 96.50 90 LEU A O 1
ATOM 714 N N . GLN A 1 91 ? -16.890 13.892 9.740 1.00 96.81 91 GLN A N 1
ATOM 715 C CA . GLN A 1 91 ? -15.986 14.683 8.892 1.00 96.81 91 GLN A CA 1
ATOM 716 C C . GLN A 1 91 ? -14.626 13.998 8.698 1.00 96.81 91 GLN A C 1
ATOM 718 O O . GLN A 1 91 ? -14.078 14.020 7.599 1.00 96.81 91 GLN A O 1
ATOM 723 N N . GLN A 1 92 ? -14.103 13.323 9.728 1.00 96.50 92 GLN A N 1
ATOM 724 C CA . GLN A 1 92 ? -12.844 12.571 9.641 1.00 96.50 92 GLN A CA 1
ATOM 725 C C . GLN A 1 92 ? -12.903 11.371 8.686 1.00 96.50 92 GLN A C 1
ATOM 727 O O . GLN A 1 92 ? -11.870 10.957 8.153 1.00 96.50 92 GLN A O 1
ATOM 732 N N . CYS A 1 93 ? -14.091 10.821 8.422 1.00 96.81 93 CYS A N 1
ATOM 733 C CA . CYS A 1 93 ? -14.242 9.662 7.546 1.00 96.81 93 CYS A CA 1
ATOM 734 C C . CYS A 1 93 ? -13.828 9.968 6.084 1.00 96.81 93 CYS A C 1
ATOM 736 O O . CYS A 1 93 ? -12.941 9.277 5.576 1.00 96.81 93 CYS A O 1
ATOM 738 N N . PRO A 1 94 ? -14.362 11.008 5.404 1.00 96.75 94 PRO A N 1
ATOM 739 C CA . PRO A 1 94 ? -13.891 11.431 4.085 1.00 96.75 94 PRO A CA 1
ATOM 740 C C . PRO A 1 94 ? -12.412 11.816 4.039 1.00 96.75 94 PRO A C 1
ATOM 742 O O . PRO A 1 94 ? -11.749 11.487 3.056 1.00 96.75 94 PRO A O 1
ATOM 745 N N . TYR A 1 95 ? -11.872 12.461 5.082 1.00 96.06 95 TYR A N 1
ATOM 746 C CA . TYR A 1 95 ? -10.436 12.759 5.142 1.00 96.06 95 TYR A CA 1
ATOM 747 C C . TYR A 1 95 ? -9.599 11.481 5.165 1.00 96.06 95 TYR A C 1
ATOM 749 O O . TYR A 1 95 ? -8.699 11.343 4.346 1.00 96.06 95 TYR A O 1
ATOM 757 N N . SER A 1 96 ? -9.968 10.504 5.998 1.00 95.62 96 SER A N 1
ATOM 758 C CA . SER A 1 96 ? -9.274 9.211 6.076 1.00 95.62 96 SER A CA 1
ATOM 759 C C . SER A 1 96 ? -9.318 8.440 4.748 1.00 95.62 96 SER A C 1
ATOM 761 O O . SER A 1 96 ? -8.350 7.780 4.373 1.00 95.62 96 SER A O 1
ATOM 763 N N . ILE A 1 97 ? -10.428 8.523 4.000 1.00 95.75 97 ILE A N 1
ATOM 764 C CA . ILE A 1 97 ? -10.502 7.946 2.647 1.00 95.75 97 ILE A CA 1
ATOM 765 C C . ILE A 1 97 ? -9.622 8.740 1.669 1.00 95.75 97 ILE A C 1
ATOM 767 O O . ILE A 1 97 ? -8.919 8.148 0.849 1.00 95.75 97 ILE A O 1
ATOM 771 N N . GLY A 1 98 ? -9.623 10.069 1.770 1.00 94.75 98 GLY A N 1
ATOM 772 C CA . GLY A 1 98 ? -8.749 10.944 0.991 1.00 94.75 98 GLY A CA 1
ATOM 773 C C . GLY A 1 98 ? -7.261 10.658 1.219 1.00 94.75 98 GLY A C 1
ATOM 774 O O . GLY A 1 98 ? -6.497 10.640 0.257 1.00 94.75 98 GLY A O 1
ATOM 775 N N . ASP A 1 99 ? -6.857 10.346 2.450 1.00 94.25 99 ASP A N 1
ATOM 776 C CA . ASP A 1 99 ? -5.485 9.944 2.780 1.00 94.25 99 ASP A CA 1
ATOM 777 C C . ASP A 1 99 ? -5.095 8.637 2.081 1.00 94.25 99 ASP A C 1
ATOM 779 O O . ASP A 1 99 ? -3.967 8.495 1.607 1.00 94.25 99 ASP A O 1
ATOM 783 N N . ASN A 1 100 ? -6.034 7.696 1.932 1.00 95.00 100 ASN A N 1
ATOM 784 C CA . ASN A 1 100 ? -5.815 6.508 1.109 1.00 95.00 100 ASN A CA 1
ATOM 785 C C . ASN A 1 100 ? -5.635 6.852 -0.372 1.00 95.00 100 ASN A C 1
ATOM 787 O O . ASN A 1 100 ? -4.739 6.305 -1.010 1.00 95.00 100 ASN A O 1
ATOM 791 N N . HIS A 1 101 ? -6.412 7.784 -0.928 1.00 94.81 101 HIS A N 1
ATOM 792 C CA . HIS A 1 101 ? -6.175 8.248 -2.300 1.00 94.81 101 HIS A CA 1
ATOM 793 C C . HIS A 1 101 ? -4.781 8.870 -2.461 1.00 94.81 101 HIS A C 1
ATOM 795 O O . HIS A 1 101 ? -4.057 8.500 -3.387 1.00 94.81 101 HIS A O 1
ATOM 801 N N . ALA A 1 102 ? -4.360 9.711 -1.513 1.00 93.75 102 ALA A N 1
ATOM 802 C CA . ALA A 1 102 ? -3.027 10.303 -1.520 1.00 93.75 102 ALA A CA 1
ATOM 803 C C . ALA A 1 102 ? -1.912 9.255 -1.399 1.00 93.75 102 ALA A C 1
ATOM 805 O O . ALA A 1 102 ? -0.923 9.303 -2.136 1.00 93.75 102 ALA A O 1
ATOM 806 N N . PHE A 1 103 ? -2.091 8.258 -0.525 1.00 95.44 103 PHE A N 1
ATOM 807 C CA . PHE A 1 103 ? -1.179 7.122 -0.423 1.00 95.44 103 PHE A CA 1
ATOM 808 C C . PHE A 1 103 ? -1.041 6.406 -1.771 1.00 95.44 103 PHE A C 1
ATOM 810 O O . PHE A 1 103 ? 0.078 6.187 -2.240 1.00 95.44 103 PHE A O 1
ATOM 817 N N . LEU A 1 104 ? -2.162 6.071 -2.414 1.00 96.19 104 LEU A N 1
ATOM 818 C CA . LEU A 1 104 ? -2.180 5.358 -3.689 1.00 96.19 104 LEU A CA 1
ATOM 819 C C . LEU A 1 104 ? -1.482 6.157 -4.794 1.00 96.19 104 LEU A C 1
ATOM 821 O O . LEU A 1 104 ? -0.651 5.595 -5.507 1.00 96.19 104 LEU A O 1
ATOM 825 N N . ARG A 1 105 ? -1.730 7.464 -4.888 1.00 94.25 105 ARG A N 1
ATOM 826 C CA . ARG A 1 105 ? -1.057 8.319 -5.868 1.00 94.25 105 ARG A CA 1
ATOM 827 C C . ARG A 1 105 ? 0.457 8.314 -5.709 1.00 94.25 105 ARG A C 1
ATOM 829 O O . ARG A 1 105 ? 1.186 8.174 -6.684 1.00 94.25 105 ARG A O 1
ATOM 836 N N . VAL A 1 106 ? 0.947 8.479 -4.485 1.00 93.19 106 VAL A N 1
ATOM 837 C CA . VAL A 1 106 ? 2.392 8.594 -4.245 1.00 93.19 106 VAL A CA 1
ATOM 838 C C . VAL A 1 106 ? 3.088 7.239 -4.357 1.00 93.19 106 VAL A C 1
ATOM 840 O O . VAL A 1 106 ? 4.215 7.163 -4.843 1.00 93.19 106 VAL A O 1
ATOM 843 N N . ASN A 1 107 ? 2.430 6.165 -3.917 1.00 96.19 107 ASN A N 1
ATOM 844 C CA . ASN A 1 107 ? 3.075 4.866 -3.756 1.00 96.19 107 ASN A CA 1
ATOM 845 C C . ASN A 1 107 ? 2.792 3.914 -4.915 1.00 96.19 107 ASN A C 1
ATOM 847 O O . ASN A 1 107 ? 3.723 3.337 -5.476 1.00 96.19 107 ASN A O 1
ATOM 851 N N . ARG A 1 108 ? 1.516 3.741 -5.275 1.00 97.25 108 ARG A N 1
ATOM 852 C CA . ARG A 1 108 ? 1.065 2.780 -6.290 1.00 97.25 108 ARG A CA 1
ATOM 853 C C . ARG A 1 108 ? 1.245 3.331 -7.698 1.00 97.25 108 ARG A C 1
ATOM 855 O O . ARG A 1 108 ? 1.784 2.630 -8.553 1.00 97.25 108 ARG A O 1
ATOM 862 N N . ASP A 1 109 ? 0.774 4.550 -7.946 1.00 96.25 109 ASP A N 1
ATOM 863 C CA . ASP A 1 109 ? 0.647 5.078 -9.308 1.00 96.25 109 ASP A CA 1
ATOM 864 C C . ASP A 1 109 ? 1.972 5.206 -10.072 1.00 96.25 109 ASP A C 1
ATOM 866 O O . ASP A 1 109 ? 1.937 4.972 -11.279 1.00 96.25 109 ASP A O 1
ATOM 870 N N . PRO A 1 110 ? 3.153 5.414 -9.446 1.00 96.75 110 PRO A N 1
ATOM 871 C CA . PRO A 1 110 ? 4.432 5.343 -10.152 1.00 96.75 110 PRO A CA 1
ATOM 872 C C . PRO A 1 110 ? 4.700 4.006 -10.858 1.00 96.75 110 PRO A C 1
ATOM 874 O O . PRO A 1 110 ? 5.518 3.963 -11.774 1.00 96.75 110 PRO A O 1
ATOM 877 N N . CYS A 1 111 ? 4.014 2.918 -10.492 1.00 97.75 111 CYS A N 1
ATOM 878 C CA . CYS A 1 111 ? 4.110 1.658 -11.228 1.00 97.75 111 CYS A CA 1
ATOM 879 C C . CYS A 1 111 ? 3.592 1.793 -12.671 1.00 97.75 111 CYS A C 1
ATOM 881 O O . CYS A 1 111 ? 4.155 1.172 -13.568 1.00 97.75 111 CYS A O 1
ATOM 883 N N . GLU A 1 112 ? 2.556 2.604 -12.910 1.00 96.56 112 GLU A N 1
ATOM 884 C CA . GLU A 1 112 ? 1.906 2.711 -14.223 1.00 96.56 112 GLU A CA 1
ATOM 885 C C . GLU A 1 112 ? 2.797 3.406 -15.269 1.00 96.56 112 GLU A C 1
ATOM 887 O O . GLU A 1 112 ? 3.044 2.802 -16.314 1.00 96.56 112 GLU A O 1
ATOM 892 N N . PRO A 1 113 ? 3.381 4.600 -15.018 1.00 96.00 113 PRO A N 1
ATOM 893 C CA . PRO A 1 113 ? 4.344 5.186 -15.946 1.00 96.00 113 PRO A CA 1
ATOM 894 C C . PRO A 1 113 ? 5.536 4.266 -16.214 1.00 96.00 113 PRO A C 1
ATOM 896 O O . PRO A 1 113 ? 5.975 4.159 -17.352 1.00 96.00 113 PRO A O 1
ATOM 899 N N . MET A 1 114 ? 6.036 3.551 -15.200 1.00 97.12 114 MET A N 1
ATOM 900 C CA . MET A 1 114 ? 7.151 2.613 -15.377 1.00 97.12 114 MET A CA 1
ATOM 901 C C . MET A 1 114 ? 6.794 1.438 -16.293 1.00 97.12 114 MET A C 1
ATOM 903 O O . MET A 1 114 ? 7.622 1.026 -17.108 1.00 97.12 114 MET A O 1
ATOM 907 N N . ILE A 1 115 ? 5.568 0.920 -16.189 1.00 96.31 115 ILE A N 1
ATOM 908 C CA . ILE A 1 115 ? 5.033 -0.086 -17.113 1.00 96.31 115 ILE A CA 1
ATOM 909 C C . ILE A 1 115 ? 4.968 0.486 -18.533 1.00 96.31 115 ILE A C 1
ATOM 911 O O . ILE A 1 115 ? 5.475 -0.146 -19.463 1.00 96.31 115 ILE A O 1
ATOM 915 N N . ASN A 1 116 ? 4.419 1.691 -18.691 1.00 96.31 116 ASN A N 1
ATOM 916 C CA . ASN A 1 116 ? 4.287 2.345 -19.992 1.00 96.31 116 ASN A CA 1
ATOM 917 C C . ASN A 1 116 ? 5.654 2.581 -20.643 1.00 96.31 116 ASN A C 1
ATOM 919 O O . ASN A 1 116 ? 5.849 2.219 -21.799 1.00 96.31 116 ASN A O 1
ATOM 923 N N . TYR A 1 117 ? 6.637 3.083 -19.891 1.00 94.56 117 TYR A N 1
ATOM 924 C CA . TYR A 1 117 ? 7.999 3.271 -20.390 1.00 94.56 117 TYR A CA 1
ATOM 925 C C . TYR A 1 117 ? 8.651 1.952 -20.813 1.00 94.56 117 TYR A C 1
ATOM 927 O O . TYR A 1 117 ? 9.310 1.888 -21.851 1.00 94.56 117 TYR A O 1
ATOM 935 N N . LEU A 1 118 ? 8.461 0.873 -20.049 1.00 94.56 118 LEU A N 1
ATOM 936 C CA . LEU A 1 118 ? 8.973 -0.437 -20.446 1.00 94.56 118 LEU A CA 1
ATOM 937 C C . LEU A 1 118 ? 8.363 -0.889 -21.783 1.00 94.56 118 LEU A C 1
ATOM 939 O O . LEU A 1 118 ? 9.090 -1.368 -22.651 1.00 94.56 118 LEU A O 1
ATOM 943 N N . GLN A 1 119 ? 7.049 -0.733 -21.951 1.00 94.19 119 GLN A N 1
ATOM 944 C CA . GLN A 1 119 ? 6.323 -1.149 -23.154 1.00 94.19 119 GLN A CA 1
ATOM 945 C C . GLN A 1 119 ? 6.623 -0.275 -24.377 1.00 94.19 119 GLN A C 1
ATOM 947 O O . GLN A 1 119 ? 6.703 -0.792 -25.489 1.00 94.19 119 GLN A O 1
ATOM 952 N N . GLU A 1 120 ? 6.807 1.027 -24.178 1.00 92.88 120 GLU A N 1
ATOM 953 C CA . GLU A 1 120 ? 7.096 1.985 -25.243 1.00 92.88 120 GLU A CA 1
ATOM 954 C C . GLU A 1 120 ? 8.525 1.823 -25.779 1.00 92.88 120 GLU A C 1
ATOM 956 O O . GLU A 1 120 ? 8.746 1.776 -26.993 1.00 92.88 120 GLU A O 1
ATOM 961 N N . TYR A 1 121 ? 9.509 1.712 -24.881 1.00 90.44 121 TYR A N 1
ATOM 962 C CA . TYR A 1 121 ? 10.921 1.788 -25.261 1.00 90.44 121 TYR A CA 1
ATOM 963 C C . TYR A 1 121 ? 11.587 0.426 -25.497 1.00 90.44 121 TYR A C 1
ATOM 965 O O . TYR A 1 121 ? 12.622 0.372 -26.168 1.00 90.44 121 TYR A O 1
ATOM 973 N N . PHE A 1 122 ? 11.010 -0.679 -25.010 1.00 92.81 122 PHE A N 1
ATOM 974 C CA . PHE A 1 122 ? 11.592 -2.018 -25.146 1.00 92.81 122 PHE A CA 1
ATOM 975 C C . PHE A 1 122 ? 10.626 -2.994 -25.822 1.00 92.81 122 PHE A C 1
ATOM 977 O O . PHE A 1 122 ? 9.476 -3.150 -25.419 1.00 92.81 122 PHE A O 1
ATOM 984 N N . HIS A 1 123 ? 11.112 -3.710 -26.839 1.00 93.06 123 HIS A N 1
ATOM 985 C CA . HIS A 1 123 ? 10.356 -4.813 -27.429 1.00 93.06 123 HIS A CA 1
ATOM 986 C C . HIS A 1 123 ? 10.490 -6.057 -26.533 1.00 93.06 123 HIS A C 1
ATOM 988 O O . HIS A 1 123 ? 11.593 -6.328 -26.072 1.00 93.06 123 HIS A O 1
ATOM 994 N N . PRO A 1 124 ? 9.452 -6.891 -26.347 1.00 92.88 124 PRO A N 1
ATOM 995 C CA . PRO A 1 124 ? 9.508 -8.037 -25.426 1.00 92.88 124 PRO A CA 1
ATOM 996 C C . PRO A 1 124 ? 10.551 -9.125 -25.731 1.00 92.88 124 PRO A C 1
ATOM 998 O O . PRO A 1 124 ? 10.749 -10.027 -24.925 1.00 92.88 124 PRO A O 1
ATOM 1001 N N . THR A 1 125 ? 11.154 -9.104 -26.920 1.00 91.62 125 THR A N 1
ATOM 1002 C CA . THR A 1 125 ? 11.997 -10.199 -27.441 1.00 91.62 125 THR A CA 1
ATOM 1003 C C . THR A 1 125 ? 13.147 -9.738 -28.327 1.00 91.62 125 THR A C 1
ATOM 1005 O O . THR A 1 125 ? 14.147 -10.440 -28.438 1.00 91.62 125 THR A O 1
ATOM 1008 N N . GLN A 1 126 ? 13.024 -8.578 -28.977 1.00 88.94 126 GLN A N 1
ATOM 1009 C CA . GLN A 1 126 ? 13.984 -8.098 -29.961 1.00 88.94 126 GLN A CA 1
ATOM 1010 C C . GLN A 1 126 ? 14.732 -6.897 -29.401 1.00 88.94 126 GLN A C 1
ATOM 1012 O O . GLN A 1 126 ? 14.136 -5.911 -28.980 1.00 88.94 126 GLN A O 1
ATOM 1017 N N . THR A 1 127 ? 16.054 -6.928 -29.469 1.00 86.62 127 THR A N 1
ATOM 1018 C CA . THR A 1 127 ? 16.878 -5.777 -29.108 1.00 86.62 127 THR A CA 1
ATOM 1019 C C . THR A 1 127 ? 17.244 -5.016 -30.376 1.00 86.62 127 THR A C 1
ATOM 1021 O O . THR A 1 127 ? 17.996 -5.533 -31.200 1.00 86.62 127 THR A O 1
ATOM 1024 N N . LYS A 1 128 ? 16.731 -3.790 -30.544 1.00 76.69 128 LYS A N 1
ATOM 1025 C CA . LYS A 1 128 ? 17.098 -2.921 -31.683 1.00 76.69 128 LYS A CA 1
ATOM 1026 C C . LYS A 1 128 ? 18.597 -2.573 -31.701 1.00 76.69 128 LYS A C 1
ATOM 1028 O O . LYS A 1 128 ? 19.184 -2.454 -32.767 1.00 76.69 128 LYS A O 1
ATOM 1033 N N . ASP A 1 129 ? 19.197 -2.427 -30.521 1.00 80.81 129 ASP A N 1
ATOM 1034 C CA . ASP A 1 129 ? 20.622 -2.160 -30.283 1.00 80.81 129 ASP A CA 1
ATOM 1035 C C . ASP A 1 129 ? 21.049 -2.994 -29.057 1.00 80.81 129 ASP A C 1
ATOM 1037 O O . ASP A 1 129 ? 20.260 -3.083 -28.106 1.00 80.81 129 ASP A O 1
ATOM 1041 N N . PRO A 1 130 ? 22.256 -3.594 -29.023 1.00 79.88 130 PRO A N 1
ATOM 1042 C CA . PRO A 1 130 ? 22.828 -4.189 -27.813 1.00 79.88 130 PRO A CA 1
ATOM 1043 C C . PRO A 1 130 ? 22.710 -3.324 -26.546 1.00 79.88 130 PRO A C 1
ATOM 1045 O O . PRO A 1 130 ? 22.530 -3.866 -25.457 1.00 79.88 130 PRO A O 1
ATOM 1048 N N . LYS A 1 131 ? 22.767 -1.992 -26.670 1.00 80.75 131 LYS A N 1
ATOM 1049 C CA . LYS A 1 131 ? 22.599 -1.036 -25.559 1.00 80.75 131 LYS A CA 1
ATOM 1050 C C . LYS A 1 131 ? 21.177 -0.983 -24.999 1.00 80.75 131 LYS A C 1
ATOM 1052 O O . LYS A 1 131 ? 21.003 -0.620 -23.843 1.00 80.75 131 LYS A O 1
ATOM 1057 N N . ASN A 1 132 ? 20.185 -1.383 -25.790 1.00 83.06 132 ASN A N 1
ATOM 1058 C CA . ASN A 1 132 ? 18.781 -1.471 -25.379 1.00 83.06 132 ASN A CA 1
ATOM 1059 C C . ASN A 1 132 ? 18.423 -2.876 -24.868 1.00 83.06 132 ASN A C 1
ATOM 1061 O O . ASN A 1 132 ? 17.251 -3.190 -24.665 1.00 83.06 132 ASN A O 1
ATOM 1065 N N . SER A 1 133 ? 19.418 -3.749 -24.686 1.00 89.31 133 SER A N 1
ATOM 1066 C CA . SER A 1 133 ? 19.211 -5.049 -24.064 1.00 89.31 133 SER A CA 1
ATOM 1067 C C . SER A 1 133 ? 18.997 -4.900 -22.563 1.00 89.31 133 SER A C 1
ATOM 1069 O O . SER A 1 133 ? 19.771 -4.250 -21.865 1.00 89.31 133 SER A O 1
ATOM 1071 N N . LEU A 1 134 ? 17.973 -5.585 -22.063 1.00 90.94 134 LEU A N 1
ATOM 1072 C CA . LEU A 1 134 ? 17.688 -5.713 -20.630 1.00 90.94 134 LEU A CA 1
ATOM 1073 C C . LEU A 1 134 ? 18.409 -6.913 -19.994 1.00 90.94 134 LEU A C 1
ATOM 1075 O O . LEU A 1 134 ? 18.180 -7.212 -18.831 1.00 90.94 134 LEU A O 1
ATOM 1079 N N . ALA A 1 135 ? 19.232 -7.652 -20.741 1.00 90.56 135 ALA A N 1
ATOM 1080 C CA . ALA A 1 135 ? 19.842 -8.875 -20.231 1.00 90.56 135 ALA A CA 1
ATOM 1081 C C . ALA A 1 135 ? 20.738 -8.610 -19.005 1.00 90.56 135 ALA A C 1
ATOM 1083 O O . ALA A 1 135 ? 21.571 -7.702 -19.005 1.00 90.56 135 ALA A O 1
ATOM 1084 N N . ILE A 1 136 ? 20.606 -9.459 -17.985 1.00 87.19 136 ILE A N 1
ATOM 1085 C CA . ILE A 1 136 ? 21.443 -9.446 -16.783 1.00 87.19 136 ILE A CA 1
ATOM 1086 C C . ILE A 1 136 ? 22.334 -10.690 -16.835 1.00 87.19 136 ILE A C 1
ATOM 1088 O O . ILE A 1 136 ? 21.846 -11.787 -16.558 1.00 87.19 136 ILE A O 1
ATOM 1092 N N . PRO A 1 137 ? 23.622 -10.566 -17.200 1.00 83.06 137 PRO A N 1
ATOM 1093 C CA . PRO A 1 137 ? 24.545 -11.692 -17.170 1.00 83.06 137 PRO A CA 1
ATOM 1094 C C . PRO A 1 137 ? 24.948 -12.010 -15.725 1.00 83.06 137 PRO A C 1
ATOM 1096 O O . PRO A 1 137 ? 25.483 -11.152 -15.017 1.00 83.06 137 PRO A O 1
ATOM 1099 N N . GLY A 1 138 ? 24.722 -13.254 -15.296 1.00 81.69 138 GLY A N 1
ATOM 1100 C CA . GLY A 1 138 ? 25.106 -13.714 -13.959 1.00 81.69 138 GLY A CA 1
ATOM 1101 C C . GLY A 1 138 ? 26.603 -13.542 -13.671 1.00 81.69 138 GLY A C 1
ATOM 1102 O O . GLY A 1 138 ? 27.442 -13.652 -14.565 1.00 81.69 138 GLY A O 1
ATOM 1103 N N . GLY A 1 139 ? 26.946 -13.245 -12.415 1.00 74.31 139 GLY A N 1
ATOM 1104 C CA . GLY A 1 139 ? 28.330 -13.076 -11.954 1.00 74.31 139 GLY A CA 1
ATOM 1105 C C . GLY A 1 139 ? 28.977 -11.730 -12.305 1.00 74.31 139 GLY A C 1
ATOM 1106 O O . GLY A 1 139 ? 29.978 -11.355 -11.694 1.00 74.31 139 GLY A O 1
ATOM 1107 N N . LYS A 1 140 ? 28.397 -10.943 -13.220 1.00 72.75 140 LYS A N 1
ATOM 1108 C CA . LYS A 1 140 ? 28.877 -9.588 -13.517 1.00 72.75 140 LYS A CA 1
ATOM 1109 C C . LYS A 1 140 ? 28.411 -8.622 -12.426 1.00 72.75 140 LYS A C 1
ATOM 1111 O O . LYS A 1 140 ? 27.217 -8.484 -12.183 1.00 72.75 140 LYS A O 1
ATOM 1116 N N . GLY A 1 141 ? 29.353 -7.962 -11.750 1.00 66.81 141 GLY A N 1
ATOM 1117 C CA . GLY A 1 141 ? 29.043 -6.991 -10.690 1.00 66.81 141 GLY A CA 1
ATOM 1118 C C . GLY A 1 141 ? 28.356 -7.583 -9.451 1.00 66.81 141 GLY A C 1
ATOM 1119 O O . GLY A 1 141 ? 27.698 -6.847 -8.729 1.00 66.81 141 GLY A O 1
ATOM 1120 N N . GLY A 1 142 ? 28.477 -8.897 -9.215 1.00 74.69 142 GLY A N 1
ATOM 1121 C CA . GLY A 1 142 ? 27.832 -9.579 -8.085 1.00 74.69 142 GLY A CA 1
ATOM 1122 C C . GLY A 1 142 ? 26.386 -10.023 -8.336 1.00 74.69 142 GLY A C 1
ATOM 1123 O O . GLY A 1 142 ? 25.736 -10.509 -7.411 1.00 74.69 142 GLY A O 1
ATOM 1124 N N . ALA A 1 143 ? 25.881 -9.900 -9.572 1.00 70.69 143 ALA A N 1
ATOM 1125 C CA . ALA A 1 143 ? 24.535 -10.337 -9.930 1.00 70.69 143 ALA A CA 1
ATOM 1126 C C . ALA A 1 143 ? 24.338 -11.839 -9.659 1.00 70.69 143 ALA A C 1
ATOM 1128 O O . ALA A 1 143 ? 24.998 -12.691 -10.262 1.00 70.69 143 ALA A O 1
ATOM 1129 N N . ARG A 1 144 ? 23.396 -12.158 -8.763 1.00 75.38 144 ARG A N 1
ATOM 1130 C CA . ARG A 1 144 ? 22.986 -13.536 -8.432 1.00 75.38 144 ARG A CA 1
ATOM 1131 C C . ARG A 1 144 ? 21.938 -14.101 -9.396 1.00 75.38 144 ARG A C 1
ATOM 1133 O O . ARG A 1 144 ? 21.654 -15.293 -9.363 1.00 75.38 144 ARG A O 1
ATOM 1140 N N . LEU A 1 145 ? 21.368 -13.245 -10.242 1.00 77.69 145 LEU A N 1
ATOM 1141 C CA . LEU A 1 145 ? 20.392 -13.597 -11.270 1.00 77.69 145 LEU A CA 1
ATOM 1142 C C . LEU A 1 145 ? 21.059 -13.580 -12.648 1.00 77.69 145 LEU A C 1
ATOM 1144 O O . LEU A 1 145 ? 21.926 -12.749 -12.910 1.00 77.69 145 LEU A O 1
ATOM 1148 N N . SER A 1 146 ? 20.631 -14.490 -13.522 1.00 88.31 146 SER A N 1
ATOM 1149 C CA . SER A 1 146 ? 21.061 -14.542 -14.921 1.00 88.31 146 SER A CA 1
ATOM 1150 C C . SER A 1 146 ? 19.833 -14.637 -15.822 1.00 88.31 146 SER A C 1
ATOM 1152 O O . SER A 1 146 ? 19.165 -15.675 -15.843 1.00 88.31 146 SER A O 1
ATOM 1154 N N . HIS A 1 147 ? 19.507 -13.549 -16.520 1.00 90.31 147 HIS A N 1
ATOM 1155 C CA . HIS A 1 147 ? 18.348 -13.432 -17.409 1.00 90.31 147 HIS A CA 1
ATOM 1156 C C . HIS A 1 147 ? 18.782 -12.934 -18.789 1.00 90.31 147 HIS A C 1
ATOM 1158 O O . HIS A 1 147 ? 19.557 -11.982 -18.898 1.00 90.31 147 HIS A O 1
ATOM 1164 N N . ASP A 1 148 ? 18.234 -13.538 -19.844 1.00 92.25 148 ASP A N 1
ATOM 1165 C CA . ASP A 1 148 ? 18.258 -12.921 -21.168 1.00 92.25 148 ASP A CA 1
ATOM 1166 C C . ASP A 1 148 ? 17.284 -11.727 -21.232 1.00 92.25 148 ASP A C 1
ATOM 1168 O O . ASP A 1 148 ? 16.553 -11.434 -20.280 1.00 92.25 148 ASP A O 1
ATOM 1172 N N . HIS A 1 149 ? 17.298 -11.005 -22.352 1.00 93.31 149 HIS A N 1
ATOM 1173 C CA . HIS A 1 149 ? 16.461 -9.822 -22.533 1.00 93.31 149 HIS A CA 1
ATOM 1174 C C . HIS A 1 149 ? 14.967 -10.132 -22.383 1.00 93.31 149 HIS A C 1
ATOM 1176 O O . HIS A 1 149 ? 14.278 -9.440 -21.634 1.00 93.31 149 HIS A O 1
ATOM 1182 N N . SER A 1 150 ? 14.482 -11.181 -23.053 1.00 94.06 150 SER A N 1
ATOM 1183 C CA . SER A 1 150 ? 13.067 -11.557 -23.055 1.00 94.06 150 SER A CA 1
ATOM 1184 C C . SER A 1 150 ? 12.586 -11.922 -21.653 1.00 94.06 150 SER A C 1
ATOM 1186 O O . SER A 1 150 ? 11.553 -11.440 -21.188 1.00 94.06 150 SER A O 1
ATOM 1188 N N . LYS A 1 151 ? 13.367 -12.732 -20.932 1.00 92.94 151 LYS A N 1
ATOM 1189 C CA . LYS A 1 151 ? 13.067 -13.127 -19.559 1.00 92.94 151 LYS A CA 1
ATOM 1190 C C . LYS A 1 151 ? 13.107 -11.930 -18.618 1.00 92.94 151 LYS A C 1
ATOM 1192 O O . LYS A 1 151 ? 12.226 -11.824 -17.769 1.00 92.94 151 LYS A O 1
ATOM 1197 N N . GLN A 1 152 ? 14.074 -11.022 -18.772 1.00 93.38 152 GLN A N 1
ATOM 1198 C CA . GLN A 1 152 ? 14.128 -9.821 -17.941 1.00 93.38 152 GLN A CA 1
ATOM 1199 C C . GLN A 1 152 ? 12.945 -8.890 -18.212 1.00 93.38 152 GLN A C 1
ATOM 1201 O O . GLN A 1 152 ? 12.339 -8.412 -17.258 1.00 93.38 152 GLN A O 1
ATOM 1206 N N . TYR A 1 153 ? 12.579 -8.664 -19.476 1.00 94.62 153 TYR A N 1
ATOM 1207 C CA . TYR A 1 153 ? 11.407 -7.863 -19.835 1.00 94.62 153 TYR A CA 1
ATOM 1208 C C . TYR A 1 153 ? 10.150 -8.393 -19.135 1.00 94.62 153 TYR A C 1
ATOM 1210 O O . TYR A 1 153 ? 9.462 -7.660 -18.422 1.00 94.62 153 TYR A O 1
ATOM 1218 N N . VAL A 1 154 ? 9.905 -9.700 -19.275 1.00 95.00 154 VAL A N 1
ATOM 1219 C CA . VAL A 1 154 ? 8.757 -10.389 -18.675 1.00 95.00 154 VAL A CA 1
ATOM 1220 C C . VAL A 1 154 ? 8.817 -10.357 -17.139 1.00 95.00 154 VAL A C 1
ATOM 1222 O O . VAL A 1 154 ? 7.795 -10.171 -16.482 1.00 95.00 154 VAL A O 1
ATOM 1225 N N . TYR A 1 155 ? 10.004 -10.476 -16.543 1.00 93.56 155 TYR A N 1
ATOM 1226 C CA . TYR A 1 155 ? 10.181 -10.379 -15.095 1.00 93.56 155 TYR A CA 1
ATOM 1227 C C . TYR A 1 155 ? 9.870 -8.973 -14.555 1.00 93.56 155 TYR A C 1
ATOM 1229 O O . TYR A 1 155 ? 9.202 -8.845 -13.526 1.00 93.56 155 TYR A O 1
ATOM 1237 N N . VAL A 1 156 ? 10.311 -7.914 -15.243 1.00 94.44 156 VAL A N 1
ATOM 1238 C CA . VAL A 1 156 ? 10.084 -6.523 -14.815 1.00 94.44 156 VAL A CA 1
ATOM 1239 C C . VAL A 1 156 ? 8.604 -6.159 -14.914 1.00 94.44 156 VAL A C 1
ATOM 1241 O O . VAL A 1 156 ? 8.050 -5.665 -13.933 1.00 94.44 156 VAL A O 1
ATOM 1244 N N . ILE A 1 157 ? 7.938 -6.459 -16.037 1.00 95.50 157 ILE A N 1
ATOM 1245 C CA . ILE A 1 157 ? 6.508 -6.151 -16.199 1.00 95.50 157 ILE A CA 1
ATOM 1246 C C . ILE A 1 157 ? 5.654 -6.873 -15.145 1.00 95.50 157 ILE A C 1
ATOM 1248 O O . ILE A 1 157 ? 4.774 -6.262 -14.539 1.00 95.50 157 ILE A O 1
ATOM 1252 N N . GLN A 1 158 ? 5.952 -8.145 -14.856 1.00 95.69 158 GLN A N 1
ATOM 1253 C CA . GLN A 1 158 ? 5.262 -8.913 -13.813 1.00 95.69 158 GLN A CA 1
ATOM 1254 C C . GLN A 1 158 ? 5.512 -8.345 -12.418 1.00 95.69 158 GLN A C 1
ATOM 1256 O O . GLN A 1 158 ? 4.585 -8.279 -11.614 1.00 95.69 158 GLN A O 1
ATOM 1261 N N . SER A 1 159 ? 6.747 -7.921 -12.134 1.00 95.31 159 SER A N 1
ATOM 1262 C CA . SER A 1 159 ? 7.111 -7.323 -10.847 1.00 95.31 159 SER A CA 1
ATOM 1263 C C . SER A 1 159 ? 6.377 -6.003 -10.624 1.00 95.31 159 SER A C 1
ATOM 1265 O O . SER A 1 159 ? 5.730 -5.853 -9.594 1.00 95.31 159 SER A O 1
ATOM 1267 N N . LEU A 1 160 ? 6.397 -5.090 -11.602 1.00 96.81 160 LEU A N 1
ATOM 1268 C CA . LEU A 1 160 ? 5.676 -3.812 -11.529 1.00 96.81 160 LEU A CA 1
ATOM 1269 C C . LEU A 1 160 ? 4.162 -4.018 -11.397 1.00 96.81 160 LEU A C 1
ATOM 1271 O O . LEU A 1 160 ? 3.513 -3.343 -10.602 1.00 96.81 160 LEU A O 1
ATOM 1275 N N . THR A 1 161 ? 3.607 -4.993 -12.121 1.00 96.62 161 THR A N 1
ATOM 1276 C CA . THR A 1 161 ? 2.185 -5.352 -12.023 1.00 96.62 161 THR A CA 1
ATOM 1277 C C . THR A 1 161 ? 1.841 -5.876 -10.630 1.00 96.62 161 THR A C 1
ATOM 1279 O O . THR A 1 161 ? 0.880 -5.421 -10.018 1.00 96.62 161 THR A O 1
ATOM 1282 N N . LEU A 1 162 ? 2.644 -6.794 -10.084 1.00 96.81 162 LEU A N 1
ATOM 1283 C CA . LEU A 1 162 ? 2.444 -7.307 -8.730 1.00 96.81 162 LEU A CA 1
ATOM 1284 C C . LEU A 1 162 ? 2.574 -6.198 -7.680 1.00 96.81 162 LEU A C 1
ATOM 1286 O O . LEU A 1 162 ? 1.766 -6.134 -6.761 1.00 96.81 162 LEU A O 1
ATOM 1290 N N . TRP A 1 163 ? 3.572 -5.325 -7.813 1.00 97.44 163 TRP A N 1
ATOM 1291 C CA . TRP A 1 163 ? 3.787 -4.188 -6.919 1.00 97.44 163 TRP A CA 1
ATOM 1292 C C . TRP A 1 163 ? 2.597 -3.235 -6.917 1.00 97.44 163 TRP A C 1
ATOM 1294 O O . TRP A 1 163 ? 2.118 -2.876 -5.843 1.00 97.44 163 TRP A O 1
ATOM 1304 N N . LYS A 1 164 ? 2.063 -2.903 -8.096 1.00 97.56 164 LYS A N 1
ATOM 1305 C CA . LYS A 1 164 ? 0.842 -2.105 -8.239 1.00 97.56 164 LYS A CA 1
ATOM 1306 C C . LYS A 1 164 ? -0.333 -2.732 -7.485 1.00 97.56 164 LYS A C 1
ATOM 1308 O O . LYS A 1 164 ? -1.024 -2.030 -6.753 1.00 97.56 164 LYS A O 1
ATOM 1313 N N . GLU A 1 165 ? -0.548 -4.039 -7.628 1.00 97.69 165 GLU A N 1
ATOM 1314 C CA . GLU A 1 165 ? -1.640 -4.743 -6.940 1.00 97.69 165 GLU A CA 1
ATOM 1315 C C . GLU A 1 165 ? -1.427 -4.814 -5.417 1.00 97.69 165 GLU A C 1
ATOM 1317 O O . GLU A 1 165 ? -2.361 -4.591 -4.657 1.00 97.69 165 GLU A O 1
ATOM 1322 N N . ILE A 1 166 ? -0.197 -5.041 -4.944 1.00 97.56 166 ILE A N 1
ATOM 1323 C CA . ILE A 1 166 ? 0.116 -5.033 -3.503 1.00 97.56 166 ILE A CA 1
ATOM 1324 C C . ILE A 1 166 ? -0.126 -3.654 -2.891 1.00 97.56 166 ILE A C 1
ATOM 1326 O O . ILE A 1 166 ? -0.726 -3.544 -1.825 1.00 97.56 166 ILE A O 1
ATOM 1330 N N . LEU A 1 167 ? 0.343 -2.601 -3.561 1.00 97.81 167 LEU A N 1
ATOM 1331 C CA . LEU A 1 167 ? 0.202 -1.229 -3.083 1.00 97.81 167 LEU A CA 1
ATOM 1332 C C . LEU A 1 167 ? -1.252 -0.757 -3.123 1.00 97.81 167 LEU A C 1
ATOM 1334 O O . LEU A 1 167 ? -1.652 0.038 -2.278 1.00 97.81 167 LEU A O 1
ATOM 1338 N N . HIS A 1 168 ? -2.051 -1.276 -4.058 1.00 97.75 168 HIS A N 1
ATOM 1339 C CA . HIS A 1 168 ? -3.491 -1.043 -4.096 1.00 97.75 168 HIS A CA 1
ATOM 1340 C C . HIS A 1 168 ? -4.196 -1.551 -2.828 1.00 97.75 168 HIS A C 1
ATOM 1342 O O . HIS A 1 168 ? -5.046 -0.852 -2.285 1.00 97.75 168 HIS A O 1
ATOM 1348 N N . ASP A 1 169 ? -3.808 -2.726 -2.330 1.00 97.44 169 ASP A N 1
ATOM 1349 C CA . ASP A 1 169 ? -4.382 -3.361 -1.136 1.00 97.44 169 ASP A CA 1
ATOM 1350 C C . ASP A 1 169 ? -3.583 -3.076 0.158 1.00 97.44 169 ASP A C 1
ATOM 1352 O O . ASP A 1 169 ? -3.795 -3.731 1.183 1.00 97.44 169 ASP A O 1
ATOM 1356 N N . MET A 1 170 ? -2.667 -2.097 0.153 1.00 97.12 170 MET A N 1
ATOM 1357 C CA . MET A 1 170 ? -1.683 -1.908 1.229 1.00 97.12 170 MET A CA 1
ATOM 1358 C C . MET A 1 170 ? -2.306 -1.695 2.613 1.00 97.12 170 MET A C 1
ATOM 1360 O O . MET A 1 170 ? -1.885 -2.329 3.577 1.00 97.12 170 MET A O 1
ATOM 1364 N N . PHE A 1 171 ? -3.325 -0.841 2.745 1.00 95.62 171 PHE A N 1
ATOM 1365 C CA . PHE A 1 171 ? -3.961 -0.620 4.050 1.00 95.62 171 PHE A CA 1
ATOM 1366 C C . PHE A 1 171 ? -4.774 -1.818 4.536 1.00 95.62 171 PHE A C 1
ATOM 1368 O O . PHE A 1 171 ? -4.830 -2.068 5.740 1.00 95.62 171 PHE A O 1
ATOM 1375 N N . HIS A 1 172 ? -5.342 -2.609 3.626 1.00 95.88 172 HIS A N 1
ATOM 1376 C CA . HIS A 1 172 ? -6.002 -3.853 4.005 1.00 95.88 172 HIS A CA 1
ATOM 1377 C C . HIS A 1 172 ? -4.972 -4.879 4.493 1.00 95.88 172 HIS A C 1
ATOM 1379 O O . HIS A 1 172 ? -5.144 -5.458 5.566 1.00 95.88 172 HIS A O 1
ATOM 1385 N N . LEU A 1 173 ? -3.853 -5.031 3.773 1.00 96.75 173 LEU A N 1
ATOM 1386 C CA . LEU A 1 173 ? -2.712 -5.832 4.220 1.00 96.75 173 LEU A CA 1
ATOM 1387 C C . LEU A 1 173 ? -2.206 -5.365 5.590 1.00 96.75 173 LEU A C 1
ATOM 1389 O O . LEU A 1 173 ? -1.977 -6.199 6.458 1.00 96.75 173 LEU A O 1
ATOM 1393 N N . TRP A 1 174 ? -2.082 -4.055 5.814 1.00 95.12 174 TRP A N 1
ATOM 1394 C CA . TRP A 1 174 ? -1.645 -3.492 7.092 1.00 95.12 174 TRP A CA 1
ATOM 1395 C C . TRP A 1 174 ? -2.616 -3.811 8.236 1.00 95.12 174 TRP A C 1
ATOM 1397 O O . TRP A 1 174 ? -2.181 -4.182 9.327 1.00 95.12 174 TRP A O 1
ATOM 1407 N N . SER A 1 175 ? -3.927 -3.712 7.992 1.00 95.00 175 SER A N 1
ATOM 1408 C CA . SER A 1 175 ? -4.950 -4.071 8.982 1.00 95.00 175 SER A CA 1
ATOM 1409 C C . SER A 1 175 ? -4.854 -5.547 9.367 1.00 95.00 175 SER A C 1
ATOM 1411 O O . SER A 1 175 ? -4.760 -5.877 10.549 1.00 95.00 175 SER A O 1
ATOM 1413 N N . LEU A 1 176 ? -4.791 -6.440 8.374 1.00 95.62 176 LEU A N 1
ATOM 1414 C CA . LEU A 1 176 ? -4.659 -7.879 8.618 1.00 95.62 176 LEU A CA 1
ATOM 1415 C C . LEU A 1 176 ? -3.319 -8.235 9.269 1.00 95.62 176 LEU A C 1
ATOM 1417 O O . LEU A 1 176 ? -3.262 -9.145 10.092 1.00 95.62 176 LEU A O 1
ATOM 1421 N N . ALA A 1 177 ? -2.253 -7.499 8.955 1.00 95.19 177 ALA A N 1
ATOM 1422 C CA . ALA A 1 177 ? -0.956 -7.679 9.586 1.00 95.19 177 ALA A CA 1
ATOM 1423 C C . ALA A 1 177 ? -0.995 -7.345 11.070 1.00 95.19 177 ALA A C 1
ATOM 1425 O O . ALA A 1 177 ? -0.419 -8.082 11.866 1.00 95.19 177 ALA A O 1
ATOM 1426 N N . ALA A 1 178 ? -1.676 -6.263 11.449 1.00 94.00 178 ALA A N 1
ATOM 1427 C CA . ALA A 1 178 ? -1.874 -5.929 12.851 1.00 94.00 178 ALA A CA 1
ATOM 1428 C C . ALA A 1 178 ? -2.665 -7.028 13.575 1.00 94.00 178 ALA A C 1
ATOM 1430 O O . ALA A 1 178 ? -2.276 -7.424 14.670 1.00 94.00 178 ALA A O 1
ATOM 1431 N N . GLU A 1 179 ? -3.714 -7.567 12.950 1.00 94.25 179 GLU A N 1
ATOM 1432 C CA . GLU A 1 179 ? -4.489 -8.681 13.508 1.00 94.25 179 GLU A CA 1
ATOM 1433 C C . GLU A 1 179 ? -3.682 -9.981 13.642 1.00 94.25 179 GLU A C 1
ATOM 1435 O O . GLU A 1 179 ? -3.835 -10.687 14.635 1.00 94.25 179 GLU A O 1
ATOM 1440 N N . ASP A 1 180 ? -2.841 -10.312 12.658 1.00 95.31 180 ASP A N 1
ATOM 1441 C CA . ASP A 1 180 ? -1.970 -11.491 12.710 1.00 95.31 180 ASP A CA 1
ATOM 1442 C C . ASP A 1 180 ? -0.890 -11.323 13.796 1.00 95.31 180 ASP A C 1
ATOM 1444 O O . ASP A 1 180 ? -0.678 -12.223 14.604 1.00 95.31 180 ASP A O 1
ATOM 1448 N N . LEU A 1 181 ? -0.221 -10.163 13.846 1.00 95.12 181 LEU A N 1
ATOM 1449 C CA . LEU A 1 181 ? 0.875 -9.894 14.785 1.00 95.12 181 LEU A CA 1
ATOM 1450 C C . LEU A 1 181 ? 0.397 -9.797 16.235 1.00 95.12 181 LEU A C 1
ATOM 1452 O O . LEU A 1 181 ? 1.104 -10.228 17.145 1.00 95.12 181 LEU A O 1
ATOM 1456 N N . LEU A 1 182 ? -0.777 -9.206 16.452 1.00 94.94 182 LEU A N 1
ATOM 1457 C CA . LEU A 1 182 ? -1.340 -8.936 17.775 1.00 94.94 182 LEU A CA 1
ATOM 1458 C C . LEU A 1 182 ? -2.443 -9.931 18.155 1.00 94.94 182 LEU A C 1
ATOM 1460 O O . LEU A 1 182 ? -3.275 -9.619 19.006 1.00 94.94 182 LEU A O 1
ATOM 1464 N N . SER A 1 183 ? -2.460 -11.108 17.523 1.00 92.44 183 SER A N 1
ATOM 1465 C CA . SER A 1 183 ? -3.401 -12.169 17.866 1.00 92.44 183 SER A CA 1
ATOM 1466 C C . SER A 1 183 ? -3.234 -12.599 19.325 1.00 92.44 183 SER A C 1
ATOM 1468 O O . SER A 1 183 ? -2.123 -12.798 19.812 1.00 92.44 183 SER A O 1
ATOM 1470 N N . ASP A 1 184 ? -4.359 -12.784 20.007 1.00 89.38 184 ASP A N 1
ATOM 1471 C CA . ASP A 1 184 ? -4.439 -13.376 21.342 1.00 89.38 184 ASP A CA 1
ATOM 1472 C C . ASP A 1 184 ? -4.274 -14.904 21.322 1.00 89.38 184 ASP A C 1
ATOM 1474 O O . ASP A 1 184 ? -3.832 -15.496 22.303 1.00 89.38 184 ASP A O 1
ATOM 1478 N N . SER A 1 185 ? -4.621 -15.533 20.200 1.00 89.56 185 SER A N 1
ATOM 1479 C CA . SER A 1 185 ? -4.592 -16.986 20.008 1.00 89.56 185 SER A CA 1
ATOM 1480 C C . SER A 1 185 ? -3.287 -17.513 19.406 1.00 89.56 185 SER A C 1
ATOM 1482 O O . SER A 1 185 ? -2.950 -18.680 19.598 1.00 89.56 185 SER A O 1
ATOM 1484 N N . ILE A 1 186 ? -2.554 -16.675 18.666 1.00 91.62 186 ILE A N 1
ATOM 1485 C CA . ILE A 1 186 ? -1.330 -17.061 17.956 1.00 91.62 186 ILE A CA 1
ATOM 1486 C C . ILE A 1 186 ? -0.194 -16.151 18.413 1.00 91.62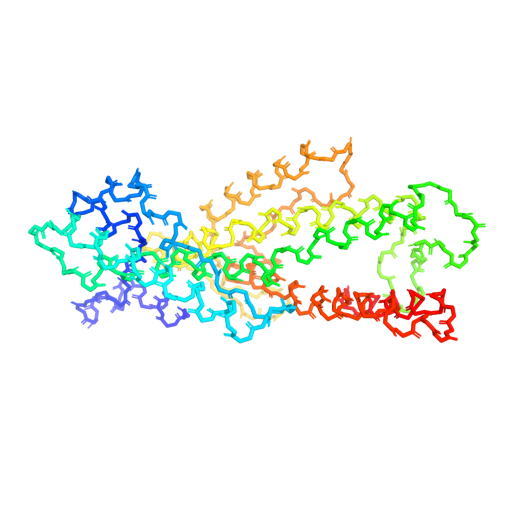 186 ILE A C 1
ATOM 1488 O O . ILE A 1 186 ? -0.086 -15.011 17.964 1.00 91.62 186 ILE A O 1
ATOM 1492 N N . SER A 1 187 ? 0.684 -16.669 19.268 1.00 92.25 187 SER A N 1
ATOM 1493 C CA . SER A 1 187 ? 1.887 -15.963 19.709 1.00 92.25 187 SER A CA 1
ATOM 1494 C C . SER A 1 187 ? 3.045 -16.134 18.721 1.00 92.25 187 SER A C 1
ATOM 1496 O O . SER A 1 187 ? 3.064 -17.045 17.890 1.00 92.25 187 SER A O 1
ATOM 1498 N N . TYR A 1 188 ? 4.046 -15.263 18.831 1.00 95.25 188 TYR A N 1
ATOM 1499 C CA . TYR A 1 188 ? 5.332 -15.483 18.178 1.00 95.25 188 TYR A CA 1
ATOM 1500 C C . TYR A 1 188 ? 6.184 -16.479 18.983 1.00 95.25 188 TYR A C 1
ATOM 1502 O O . TYR A 1 188 ? 5.994 -16.649 20.188 1.00 95.25 188 TYR A O 1
ATOM 1510 N N . HIS A 1 189 ? 7.185 -17.072 18.340 1.00 94.50 189 HIS A N 1
ATOM 1511 C CA . HIS A 1 189 ? 8.301 -17.745 19.003 1.00 94.50 189 HIS A CA 1
ATOM 1512 C C . HIS A 1 189 ? 9.627 -17.126 18.557 1.00 94.50 189 HIS A C 1
ATOM 1514 O O . HIS A 1 189 ? 9.749 -16.592 17.453 1.00 94.50 189 HIS A O 1
ATOM 1520 N N . LEU A 1 190 ? 10.627 -17.151 19.436 1.00 95.69 190 LEU A N 1
ATOM 1521 C CA . LEU A 1 190 ? 11.966 -16.679 19.098 1.00 95.69 190 LEU A CA 1
ATOM 1522 C C . LEU A 1 190 ? 12.720 -17.784 18.361 1.00 95.69 190 LEU A C 1
ATOM 1524 O O . LEU A 1 190 ? 12.823 -18.906 18.852 1.00 95.69 190 LEU A O 1
ATOM 1528 N N . GLN A 1 191 ? 13.248 -17.463 17.186 1.00 94.94 191 GLN A N 1
ATOM 1529 C CA . GLN A 1 191 ? 13.995 -18.399 16.353 1.00 94.94 191 GLN A CA 1
ATOM 1530 C C . GLN A 1 191 ? 15.188 -17.692 15.714 1.00 94.94 191 GLN A C 1
ATOM 1532 O O . GLN A 1 191 ? 15.062 -16.566 15.236 1.00 94.94 191 GLN A O 1
ATOM 1537 N N . ASP A 1 192 ? 16.350 -18.346 15.702 1.00 93.94 192 ASP A N 1
ATOM 1538 C CA . ASP A 1 192 ? 17.497 -17.873 14.926 1.00 93.94 192 ASP A CA 1
ATOM 1539 C C . ASP A 1 192 ? 17.235 -18.124 13.438 1.00 93.94 192 ASP A C 1
ATOM 1541 O O . ASP A 1 192 ? 17.072 -19.267 13.003 1.00 93.94 192 ASP A O 1
ATOM 1545 N N . THR A 1 193 ? 17.164 -17.046 12.660 1.00 90.19 193 THR A N 1
ATOM 1546 C CA . THR A 1 193 ? 16.834 -17.098 11.236 1.00 90.19 193 THR A CA 1
ATOM 1547 C C . THR A 1 193 ? 18.052 -17.018 10.328 1.00 90.19 193 THR A C 1
ATOM 1549 O O . THR A 1 193 ? 17.941 -16.598 9.175 1.00 90.19 193 THR A O 1
ATOM 1552 N N . SER A 1 194 ? 19.247 -17.375 10.814 1.00 88.94 194 SER A N 1
ATOM 1553 C CA . SER A 1 194 ? 20.535 -17.149 10.124 1.00 88.94 194 SER A CA 1
ATOM 1554 C C . SER A 1 194 ? 20.843 -15.671 9.822 1.00 88.94 194 SER A C 1
ATOM 1556 O O . SER A 1 194 ? 21.840 -15.356 9.177 1.00 88.94 194 SER A O 1
ATOM 1558 N N . GLN A 1 195 ? 19.996 -14.764 10.314 1.00 85.19 195 GLN A N 1
ATOM 1559 C CA . GLN A 1 195 ? 20.138 -13.307 10.290 1.00 85.19 195 GLN A CA 1
ATOM 1560 C C . GLN A 1 195 ? 20.007 -12.730 11.712 1.00 85.19 195 GLN A C 1
ATOM 1562 O O . GLN A 1 195 ? 19.761 -11.540 11.889 1.00 85.19 195 GLN A O 1
ATOM 1567 N N . GLY A 1 196 ? 20.144 -13.589 12.728 1.00 90.12 196 GLY A N 1
ATOM 1568 C CA . GLY A 1 196 ? 19.918 -13.271 14.130 1.00 90.12 196 GLY A CA 1
ATOM 1569 C C . GLY A 1 196 ? 18.596 -13.819 14.664 1.00 90.12 196 GLY A C 1
ATOM 1570 O O . GLY A 1 196 ? 17.803 -14.446 13.956 1.00 90.12 196 GLY A O 1
ATOM 1571 N N . LEU A 1 197 ? 18.374 -13.575 15.954 1.00 94.25 197 LEU A N 1
ATOM 1572 C CA . LEU A 1 197 ? 17.181 -14.011 16.666 1.00 94.25 197 LEU A CA 1
ATOM 1573 C C . LEU A 1 197 ? 15.982 -13.142 16.276 1.00 94.25 197 LEU A C 1
ATOM 1575 O O . LEU A 1 197 ? 15.988 -11.931 16.490 1.00 94.25 197 LEU A O 1
ATOM 1579 N N . ASN A 1 198 ? 14.941 -13.764 15.733 1.00 94.56 198 ASN A N 1
ATOM 1580 C CA . ASN A 1 198 ? 13.749 -13.079 15.254 1.00 94.56 198 ASN A CA 1
ATOM 1581 C C . ASN A 1 198 ? 12.479 -13.612 15.920 1.00 94.56 198 ASN A C 1
ATOM 1583 O O . ASN A 1 198 ? 12.377 -14.794 16.246 1.00 94.56 198 ASN A O 1
ATOM 1587 N N . ARG A 1 199 ? 11.483 -12.728 16.069 1.00 94.94 199 ARG A N 1
ATOM 1588 C CA . ARG A 1 199 ? 10.104 -13.103 16.407 1.00 94.94 199 ARG A CA 1
ATOM 1589 C C . ARG A 1 199 ? 9.447 -13.685 15.156 1.00 94.94 199 ARG A C 1
ATOM 1591 O O . ARG A 1 199 ? 9.076 -12.932 14.249 1.00 94.94 199 ARG A O 1
ATOM 1598 N N . VAL A 1 200 ? 9.348 -15.009 15.102 1.00 95.81 200 VAL A N 1
ATOM 1599 C CA . VAL A 1 200 ? 8.662 -15.727 14.028 1.00 95.81 200 VAL A CA 1
ATOM 1600 C C . VAL A 1 200 ? 7.213 -15.951 14.444 1.00 95.81 200 VAL A C 1
ATOM 1602 O O . VAL A 1 200 ? 6.961 -16.454 15.533 1.00 95.81 200 VAL A O 1
ATOM 1605 N N . GLN A 1 201 ? 6.259 -15.552 13.605 1.00 96.00 201 GLN A N 1
ATOM 1606 C CA . GLN A 1 201 ? 4.833 -15.654 13.922 1.00 96.00 201 GLN A CA 1
ATOM 1607 C C . GLN A 1 201 ? 4.017 -15.996 12.674 1.00 96.00 201 GLN A C 1
ATOM 1609 O O . GLN A 1 201 ? 4.177 -15.314 11.658 1.00 96.00 201 GLN A O 1
ATOM 1614 N N . PRO A 1 202 ? 3.129 -17.005 12.727 1.00 94.81 202 PRO A N 1
ATOM 1615 C CA . PRO A 1 202 ? 2.201 -17.294 11.640 1.00 94.81 202 PRO A CA 1
ATOM 1616 C C . PRO A 1 202 ? 1.339 -16.082 11.272 1.00 94.81 202 PRO A C 1
ATOM 1618 O O . PRO A 1 202 ? 0.966 -15.279 12.121 1.00 94.81 202 PRO A O 1
ATOM 1621 N N . SER A 1 203 ? 1.002 -15.958 9.990 1.00 95.06 203 SER A N 1
ATOM 1622 C CA . SER A 1 203 ? 0.369 -14.751 9.440 1.00 95.06 203 SER A CA 1
ATOM 1623 C C . SER A 1 203 ? -0.763 -15.101 8.479 1.00 95.06 203 SER A C 1
ATOM 1625 O O . SER A 1 203 ? -0.739 -14.776 7.293 1.00 95.06 203 SER A O 1
ATOM 1627 N N . SER A 1 204 ? -1.714 -15.894 8.968 1.00 94.50 204 SER A N 1
ATOM 1628 C CA . SER A 1 204 ? -2.690 -16.587 8.122 1.00 94.50 204 SER A CA 1
ATOM 1629 C C . SER A 1 204 ? -3.595 -15.644 7.323 1.00 94.50 204 SER A C 1
ATOM 1631 O O . SER A 1 204 ? -3.890 -15.927 6.157 1.00 94.50 204 SER A O 1
ATOM 1633 N N . LYS A 1 205 ? -4.024 -14.521 7.911 1.00 96.12 205 LYS A N 1
ATOM 1634 C CA . LYS A 1 205 ? -4.952 -13.587 7.264 1.00 96.12 205 LYS A CA 1
ATOM 1635 C C . LYS A 1 205 ? -4.248 -12.848 6.136 1.00 96.12 205 LYS A C 1
ATOM 1637 O O . LYS A 1 205 ? -4.712 -12.860 4.994 1.00 96.12 205 LYS A O 1
ATOM 1642 N N . THR A 1 206 ? -3.079 -12.298 6.438 1.00 96.75 206 THR A N 1
ATOM 1643 C CA . THR A 1 206 ? -2.273 -11.555 5.470 1.00 96.75 206 THR A CA 1
ATOM 1644 C C . THR A 1 206 ? -1.762 -12.460 4.354 1.00 96.75 206 THR A C 1
ATOM 1646 O O . THR A 1 206 ? -1.801 -12.089 3.181 1.00 96.75 206 THR A O 1
ATOM 1649 N N . P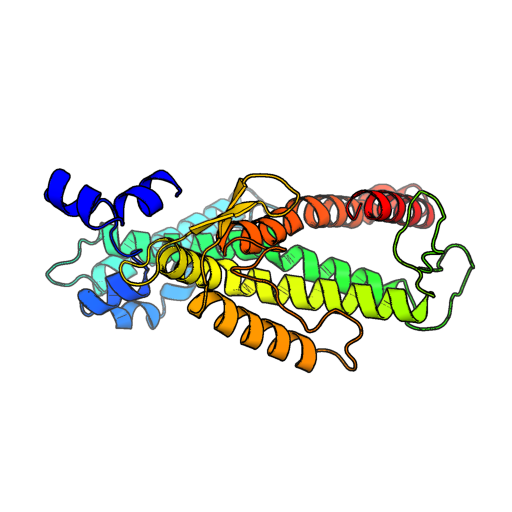HE A 1 207 ? -1.371 -13.693 4.685 1.00 96.56 207 PHE A N 1
ATOM 1650 C CA . PHE A 1 207 ? -0.960 -14.701 3.712 1.00 96.56 207 PHE A CA 1
ATOM 1651 C C . PHE A 1 207 ? -2.069 -15.009 2.693 1.00 96.56 207 PHE A C 1
ATOM 1653 O O . PHE A 1 207 ? -1.820 -15.020 1.486 1.00 96.56 207 PHE A O 1
ATOM 1660 N N . ARG A 1 208 ? -3.316 -15.196 3.149 1.00 97.31 208 ARG A N 1
ATOM 1661 C CA . ARG A 1 208 ? -4.474 -15.440 2.266 1.00 97.31 208 ARG A CA 1
ATOM 1662 C C . ARG A 1 208 ? -4.769 -14.256 1.343 1.00 97.31 208 ARG A C 1
ATOM 1664 O O . ARG A 1 208 ? -5.034 -14.467 0.155 1.00 97.31 208 ARG A O 1
ATOM 1671 N N . LEU A 1 209 ? -4.706 -13.028 1.864 1.00 97.81 209 LEU A N 1
ATOM 1672 C CA . LEU A 1 209 ? -4.893 -11.829 1.045 1.00 97.81 209 LEU A CA 1
ATOM 1673 C C . LEU A 1 209 ? -3.785 -11.717 -0.011 1.00 97.81 209 LEU A C 1
ATOM 1675 O O . LEU A 1 209 ? -4.078 -11.549 -1.193 1.00 97.81 209 LEU A O 1
ATOM 1679 N N . MET A 1 210 ? -2.527 -11.938 0.373 1.00 97.38 210 MET A N 1
ATOM 1680 C CA . MET A 1 210 ? -1.400 -11.919 -0.559 1.00 97.38 210 MET A CA 1
ATOM 1681 C C . MET A 1 210 ? -1.523 -12.992 -1.655 1.00 97.38 210 MET A C 1
ATOM 1683 O O . MET A 1 210 ? -1.225 -12.728 -2.817 1.00 97.38 210 MET A O 1
ATOM 1687 N N . HIS A 1 211 ? -2.036 -14.186 -1.347 1.00 97.12 211 HIS A N 1
ATOM 1688 C CA . HIS A 1 211 ? -2.335 -15.184 -2.381 1.00 97.12 211 HIS A CA 1
ATOM 1689 C C . HIS A 1 211 ? -3.401 -14.710 -3.379 1.00 97.12 211 HIS A C 1
ATOM 1691 O O . HIS A 1 211 ? -3.279 -14.970 -4.578 1.00 97.12 211 HIS A O 1
ATOM 1697 N N . THR A 1 212 ? -4.417 -13.989 -2.903 1.00 97.81 212 THR A N 1
ATOM 1698 C CA . THR A 1 212 ? -5.457 -13.396 -3.759 1.00 97.81 212 THR A CA 1
ATOM 1699 C C . THR A 1 212 ? -4.871 -12.324 -4.677 1.00 97.81 212 THR A C 1
ATOM 1701 O O . THR A 1 212 ? -5.101 -12.365 -5.887 1.00 97.81 212 THR A O 1
ATOM 1704 N N . ILE A 1 213 ? -4.053 -11.423 -4.124 1.00 97.50 213 ILE A N 1
ATOM 1705 C CA . ILE A 1 213 ? -3.353 -10.363 -4.864 1.00 97.50 213 ILE A CA 1
ATOM 1706 C C . ILE A 1 213 ? -2.424 -10.965 -5.923 1.00 97.50 213 ILE A C 1
ATOM 1708 O O . ILE A 1 213 ? -2.486 -10.594 -7.094 1.00 97.50 213 ILE A O 1
ATOM 1712 N N . LEU A 1 214 ? -1.607 -11.954 -5.548 1.00 96.75 214 LEU A N 1
ATOM 1713 C CA . LEU A 1 214 ? -0.713 -12.647 -6.475 1.00 96.75 214 LEU A CA 1
ATOM 1714 C C . LEU A 1 214 ? -1.496 -13.307 -7.614 1.00 96.75 214 LEU A C 1
ATOM 1716 O O . LEU A 1 214 ? -1.106 -13.218 -8.774 1.00 96.75 214 LEU A O 1
ATOM 1720 N N . HIS A 1 215 ? -2.612 -13.962 -7.305 1.00 96.25 215 HIS A N 1
ATOM 1721 C CA . HIS A 1 215 ? -3.456 -14.579 -8.320 1.00 96.25 215 HIS A CA 1
ATOM 1722 C C . HIS A 1 215 ? -4.088 -13.540 -9.263 1.00 96.25 215 HIS A C 1
ATOM 1724 O O . HIS A 1 215 ? -4.142 -13.775 -10.472 1.00 96.25 215 HIS A O 1
ATOM 1730 N N . LYS A 1 216 ? -4.512 -12.380 -8.745 1.00 96.12 216 LYS A N 1
ATOM 1731 C CA . LYS A 1 216 ? -4.999 -11.252 -9.554 1.00 96.12 216 LYS A CA 1
ATOM 1732 C C . LYS A 1 216 ? -3.908 -10.735 -10.497 1.00 96.12 216 LYS A C 1
ATOM 1734 O O . LYS A 1 216 ? -4.153 -10.652 -11.697 1.00 96.12 216 LYS A O 1
ATOM 1739 N N . ALA A 1 217 ? -2.695 -10.512 -9.989 1.00 95.56 217 ALA A N 1
ATOM 1740 C CA . ALA A 1 217 ? -1.545 -10.097 -10.794 1.00 95.56 217 ALA A CA 1
ATOM 1741 C C . ALA A 1 217 ? -1.155 -11.144 -11.853 1.00 95.56 217 ALA A C 1
ATOM 1743 O O . ALA A 1 217 ? -0.830 -10.801 -12.982 1.00 95.56 217 ALA A O 1
ATOM 1744 N N . LYS A 1 218 ? -1.235 -12.442 -11.531 1.00 95.12 218 LYS A N 1
ATOM 1745 C CA . LYS A 1 218 ? -0.990 -13.528 -12.497 1.00 95.12 218 LYS A CA 1
ATOM 1746 C C . LYS A 1 218 ? -2.016 -13.554 -13.626 1.00 95.12 218 LYS A C 1
ATOM 1748 O O . LYS A 1 218 ? -1.666 -13.925 -14.738 1.00 95.12 218 LYS A O 1
ATOM 1753 N N . LYS A 1 219 ? -3.268 -13.187 -13.343 1.00 95.25 219 LYS A N 1
ATOM 1754 C CA . LYS A 1 219 ? -4.340 -13.124 -14.345 1.00 95.25 219 LYS A CA 1
ATOM 1755 C C . LYS A 1 219 ? -4.239 -11.912 -15.268 1.00 95.25 219 LYS A C 1
ATOM 1757 O O . LYS A 1 219 ? -4.765 -11.979 -16.374 1.00 95.25 219 LYS A O 1
ATOM 1762 N N . SER A 1 220 ? -3.600 -10.826 -14.837 1.00 92.44 220 SER A N 1
ATOM 1763 C CA . SER A 1 220 ? -3.445 -9.612 -15.648 1.00 92.44 220 SER A CA 1
ATOM 1764 C C . SER A 1 220 ? -2.258 -9.660 -16.618 1.00 92.44 220 SER A C 1
ATOM 1766 O O . SER A 1 220 ? -2.071 -8.730 -17.398 1.00 92.44 220 SER A O 1
ATOM 1768 N N . VAL A 1 221 ? -1.477 -10.746 -16.616 1.00 91.00 221 VAL A N 1
ATOM 1769 C CA . VAL A 1 221 ? -0.319 -10.949 -17.498 1.00 91.00 221 VAL A CA 1
ATOM 1770 C C . VAL A 1 221 ? -0.440 -12.262 -18.276 1.00 91.00 221 VAL A C 1
ATOM 1772 O O . VAL A 1 221 ? -1.096 -13.204 -17.844 1.00 91.00 221 VAL A O 1
ATOM 1775 N N . SER A 1 222 ? 0.212 -12.349 -19.438 1.00 85.00 222 SER A N 1
ATOM 1776 C CA . SER A 1 222 ? 0.108 -13.514 -20.335 1.00 85.00 222 SER A CA 1
ATOM 1777 C C . SER A 1 222 ? 0.853 -14.762 -19.847 1.00 85.00 222 SER A C 1
ATOM 1779 O O . SER A 1 222 ? 0.510 -15.882 -20.215 1.00 85.00 222 SER A O 1
ATOM 1781 N N . SER A 1 223 ? 1.895 -14.585 -19.039 1.00 90.44 223 SER A N 1
ATOM 1782 C CA . SER A 1 223 ? 2.711 -15.660 -18.468 1.00 90.44 223 SER A CA 1
ATOM 1783 C C . SER A 1 223 ? 3.247 -15.231 -17.104 1.00 90.44 223 SER A C 1
ATOM 1785 O O . SER A 1 223 ? 3.185 -14.048 -16.775 1.00 90.44 223 SER A O 1
ATOM 1787 N N . TRP A 1 224 ? 3.778 -16.174 -16.315 1.00 92.25 224 TRP A N 1
ATOM 1788 C CA . TRP A 1 224 ? 4.371 -15.905 -15.001 1.00 92.25 224 TRP A CA 1
ATOM 1789 C C . TRP A 1 224 ? 5.747 -16.566 -14.872 1.00 92.25 224 TRP A C 1
ATOM 1791 O O . TRP A 1 224 ? 5.845 -17.791 -14.887 1.00 92.25 224 TRP A O 1
ATOM 1801 N N . VAL A 1 225 ? 6.801 -15.758 -14.738 1.00 89.75 225 VAL A N 1
ATOM 1802 C CA . VAL A 1 225 ? 8.190 -16.208 -14.522 1.00 89.75 225 VAL A CA 1
ATOM 1803 C C . VAL A 1 225 ? 8.699 -15.876 -13.117 1.00 89.75 225 VAL A C 1
ATOM 1805 O O . VAL A 1 225 ? 9.707 -16.434 -12.690 1.00 89.75 225 VAL A O 1
ATOM 1808 N N . GLY A 1 226 ? 8.021 -14.977 -12.397 1.00 82.81 226 GLY A N 1
ATOM 1809 C CA . GLY A 1 226 ? 8.336 -14.650 -11.008 1.00 82.81 226 GLY A CA 1
ATOM 1810 C C . GLY A 1 226 ? 8.086 -15.810 -10.035 1.00 82.81 226 GLY A C 1
ATOM 1811 O O . GLY A 1 226 ? 7.430 -16.806 -10.353 1.00 82.81 226 GLY A O 1
ATOM 1812 N N . SER A 1 227 ? 8.564 -15.667 -8.795 1.00 83.62 227 SER A N 1
ATOM 1813 C CA . SER A 1 227 ? 8.230 -16.628 -7.736 1.00 83.62 227 SER A CA 1
ATOM 1814 C C . SER A 1 227 ? 6.717 -16.656 -7.504 1.00 83.62 227 SER A C 1
ATOM 1816 O O . SER A 1 227 ? 6.073 -15.613 -7.422 1.00 83.62 227 SER A O 1
ATOM 1818 N N . SER A 1 228 ? 6.140 -17.856 -7.409 1.00 88.31 228 SER A N 1
ATOM 1819 C CA . SER A 1 228 ? 4.765 -18.048 -6.916 1.00 88.31 228 SER A CA 1
ATOM 1820 C C . SER A 1 228 ? 4.725 -18.398 -5.424 1.00 88.31 228 SER A C 1
ATOM 1822 O O . SER A 1 228 ? 3.646 -18.585 -4.869 1.00 88.31 228 SER A O 1
ATOM 1824 N N . VAL A 1 229 ? 5.893 -18.524 -4.786 1.00 88.50 229 VAL A N 1
ATOM 1825 C CA . VAL A 1 229 ? 6.016 -18.867 -3.370 1.00 88.50 229 VAL A CA 1
ATOM 1826 C C . VAL A 1 229 ? 6.002 -17.584 -2.551 1.00 88.50 229 VAL A C 1
ATOM 1828 O O . VAL A 1 229 ? 6.824 -16.692 -2.768 1.00 88.50 229 VAL A O 1
ATOM 1831 N N . ILE A 1 230 ? 5.076 -17.516 -1.599 1.00 90.62 230 ILE A N 1
ATOM 1832 C CA . ILE A 1 230 ? 4.999 -16.451 -0.603 1.00 90.62 230 ILE A CA 1
ATOM 1833 C C . ILE A 1 230 ? 5.582 -17.010 0.693 1.00 90.62 230 ILE A C 1
ATOM 1835 O O . ILE A 1 230 ? 5.112 -18.020 1.209 1.00 90.62 230 ILE A O 1
ATOM 1839 N N . HIS A 1 231 ? 6.619 -16.360 1.213 1.00 89.25 231 HIS A N 1
ATOM 1840 C CA . HIS A 1 231 ? 7.178 -16.669 2.526 1.00 89.25 231 HIS A CA 1
ATOM 1841 C C . HIS A 1 231 ? 6.645 -15.662 3.539 1.00 89.25 231 HIS A C 1
ATOM 1843 O O . HIS A 1 231 ? 6.773 -14.455 3.335 1.00 89.25 231 HIS A O 1
ATOM 1849 N N . MET A 1 232 ? 6.060 -16.154 4.627 1.00 91.75 232 MET A N 1
ATOM 1850 C CA . MET A 1 232 ? 5.519 -15.337 5.711 1.00 91.75 232 MET A CA 1
ATOM 1851 C C . MET A 1 232 ? 5.403 -16.206 6.963 1.00 91.75 232 MET A C 1
ATOM 1853 O O . MET A 1 232 ? 5.040 -17.375 6.849 1.00 91.75 232 MET A O 1
ATOM 1857 N N . GLY A 1 233 ? 5.753 -15.676 8.133 1.00 91.19 233 GLY A N 1
ATOM 1858 C CA . GLY A 1 233 ? 5.757 -16.467 9.365 1.00 91.19 233 GLY A CA 1
ATOM 1859 C C . GLY A 1 233 ? 6.757 -17.625 9.352 1.00 91.19 233 GLY A C 1
ATOM 1860 O O . GLY A 1 233 ? 6.462 -18.705 9.852 1.00 91.19 233 GLY A O 1
ATOM 1861 N N . SER A 1 234 ? 7.912 -17.441 8.709 1.00 91.00 234 SER A N 1
ATOM 1862 C CA . SER A 1 234 ? 8.900 -18.498 8.458 1.00 91.00 234 SER A CA 1
ATOM 1863 C C . SER A 1 234 ? 10.329 -18.006 8.672 1.00 91.00 234 SER A C 1
ATOM 1865 O O . SER A 1 234 ? 10.563 -16.810 8.823 1.00 91.00 234 SER A O 1
ATOM 1867 N N . HIS A 1 235 ? 11.303 -18.916 8.591 1.00 88.94 235 HIS A N 1
ATOM 1868 C CA . HIS A 1 235 ? 12.734 -18.593 8.673 1.00 88.94 235 HIS A CA 1
ATOM 1869 C C . HIS A 1 235 ? 13.156 -17.453 7.731 1.00 88.94 235 HIS A C 1
ATOM 1871 O O . HIS A 1 235 ? 13.916 -16.577 8.121 1.00 88.94 235 HIS A O 1
ATOM 1877 N N . SER A 1 236 ? 12.643 -17.428 6.496 1.00 88.75 236 SER A N 1
ATOM 1878 C CA . SER A 1 236 ? 13.028 -16.427 5.488 1.00 88.75 236 SER A CA 1
ATOM 1879 C C . SER A 1 236 ? 12.306 -15.088 5.638 1.00 88.75 236 SER A C 1
ATOM 1881 O O . SER A 1 236 ? 12.804 -14.058 5.187 1.00 88.75 236 SER A O 1
ATOM 1883 N N . VAL A 1 237 ? 11.103 -15.102 6.214 1.00 93.12 237 VAL A N 1
ATOM 1884 C CA . VAL A 1 237 ? 10.282 -13.912 6.462 1.00 93.12 237 VAL A CA 1
ATOM 1885 C C . VAL A 1 237 ? 9.574 -14.124 7.799 1.00 93.12 237 VAL A C 1
ATOM 1887 O O . VAL A 1 237 ? 8.511 -14.753 7.815 1.00 93.12 237 VAL A O 1
ATOM 1890 N N . PRO A 1 238 ? 10.166 -13.653 8.912 1.00 93.69 238 PRO A N 1
ATOM 1891 C CA . PRO A 1 238 ? 9.737 -14.022 10.261 1.00 93.69 238 PRO A CA 1
ATOM 1892 C C . PRO A 1 238 ? 8.277 -13.711 10.571 1.00 93.69 238 PRO A C 1
ATOM 1894 O O . PRO A 1 238 ? 7.614 -14.486 11.248 1.00 93.69 238 PRO A O 1
ATOM 1897 N N . ASN A 1 239 ? 7.751 -12.596 10.076 1.00 94.00 239 ASN A N 1
ATOM 1898 C CA . ASN A 1 239 ? 6.395 -12.157 10.381 1.00 94.00 239 ASN A CA 1
ATOM 1899 C C . ASN A 1 239 ? 5.885 -11.175 9.316 1.00 94.00 239 ASN A C 1
ATOM 1901 O O . ASN A 1 239 ? 6.640 -10.734 8.443 1.00 94.00 239 ASN A O 1
ATOM 1905 N N . THR A 1 240 ? 4.601 -10.825 9.396 1.00 94.62 240 THR A N 1
ATOM 1906 C CA . THR A 1 240 ? 3.946 -9.944 8.425 1.00 94.62 240 THR A CA 1
ATOM 1907 C C . THR A 1 240 ? 4.541 -8.544 8.347 1.00 94.62 240 THR A C 1
ATOM 1909 O O . THR A 1 240 ? 4.577 -7.972 7.261 1.00 94.62 240 THR A O 1
ATOM 1912 N N . LEU A 1 241 ? 5.026 -7.985 9.463 1.00 93.25 241 LEU A N 1
ATOM 1913 C CA . LEU A 1 241 ? 5.585 -6.630 9.476 1.00 93.25 241 LEU A CA 1
ATOM 1914 C C . LEU A 1 241 ? 6.773 -6.541 8.514 1.00 93.25 241 LEU A C 1
ATOM 1916 O O . LEU A 1 241 ? 6.801 -5.683 7.638 1.00 93.25 241 LEU A O 1
ATOM 1920 N N . LEU A 1 242 ? 7.700 -7.498 8.620 1.00 92.25 242 LEU A N 1
ATOM 1921 C CA . LEU A 1 242 ? 8.862 -7.592 7.734 1.00 92.25 242 LEU A CA 1
ATOM 1922 C C . LEU A 1 242 ? 8.487 -7.930 6.287 1.00 92.25 242 LEU A C 1
ATOM 1924 O O . LEU A 1 242 ? 9.254 -7.650 5.368 1.00 92.25 242 LEU A O 1
ATOM 1928 N N . PHE A 1 243 ? 7.341 -8.574 6.064 1.00 93.69 243 PHE A N 1
ATOM 1929 C CA . PHE A 1 243 ? 6.846 -8.818 4.714 1.00 93.69 243 PHE A CA 1
ATOM 1930 C C . PHE A 1 243 ? 6.358 -7.521 4.063 1.00 93.69 243 PHE A C 1
ATOM 1932 O O . PHE A 1 243 ? 6.798 -7.194 2.964 1.00 93.69 243 PHE A O 1
ATOM 1939 N N . ILE A 1 244 ? 5.473 -6.788 4.743 1.00 94.19 244 ILE A N 1
ATOM 1940 C CA . ILE A 1 244 ? 4.841 -5.572 4.219 1.00 94.19 244 ILE A CA 1
ATOM 1941 C C . ILE A 1 244 ? 5.861 -4.450 4.034 1.00 94.19 244 ILE A C 1
ATOM 1943 O O . ILE A 1 244 ? 5.821 -3.759 3.017 1.00 94.19 244 ILE A O 1
ATOM 1947 N N . ASP A 1 245 ? 6.813 -4.313 4.959 1.00 92.94 245 ASP A N 1
ATOM 1948 C CA . ASP A 1 245 ? 7.829 -3.257 4.916 1.00 92.94 245 ASP A CA 1
ATOM 1949 C C . ASP A 1 245 ? 8.686 -3.285 3.637 1.00 92.94 245 ASP A C 1
ATOM 1951 O O . ASP A 1 245 ? 9.141 -2.258 3.150 1.00 92.94 245 ASP A O 1
ATOM 1955 N N . LYS A 1 246 ? 8.830 -4.444 2.985 1.00 91.88 246 LYS A N 1
ATOM 1956 C CA . LYS A 1 246 ? 9.518 -4.532 1.683 1.00 91.88 246 LYS A CA 1
ATOM 1957 C C . LYS A 1 246 ? 8.836 -3.691 0.610 1.00 91.88 246 LYS A C 1
ATOM 1959 O O . LYS A 1 246 ? 9.495 -3.136 -0.265 1.00 91.88 246 LYS A O 1
ATOM 1964 N N . TYR A 1 247 ? 7.512 -3.626 0.662 1.00 94.75 247 TYR A N 1
ATOM 1965 C CA . TYR A 1 247 ? 6.697 -2.974 -0.351 1.00 94.75 247 TYR A CA 1
ATOM 1966 C C . TYR A 1 247 ? 6.504 -1.485 -0.059 1.00 94.75 247 TYR A C 1
ATOM 1968 O O . TYR A 1 247 ? 6.280 -0.718 -0.992 1.00 94.75 247 TYR A O 1
ATOM 1976 N N . THR A 1 248 ? 6.691 -1.046 1.191 1.00 92.31 248 THR A N 1
ATOM 1977 C CA . THR A 1 248 ? 6.731 0.387 1.529 1.00 92.31 248 THR A CA 1
ATOM 1978 C C . THR A 1 248 ? 7.930 1.086 0.884 1.00 92.31 248 THR A C 1
ATOM 1980 O O . THR A 1 248 ? 7.886 2.286 0.664 1.00 92.31 248 THR A O 1
ATOM 1983 N N . GLN A 1 249 ? 8.974 0.351 0.488 1.00 94.12 249 GLN A N 1
ATOM 1984 C CA . GLN A 1 249 ? 10.149 0.923 -0.179 1.00 94.12 249 GLN A CA 1
ATOM 1985 C C . GLN A 1 249 ? 9.953 1.196 -1.677 1.00 94.12 249 GLN A C 1
ATOM 1987 O O . GLN A 1 249 ? 10.787 1.860 -2.291 1.00 94.12 249 GLN A O 1
ATOM 1992 N N . ILE A 1 250 ? 8.877 0.704 -2.299 1.00 94.88 250 ILE A N 1
ATOM 1993 C CA . ILE A 1 250 ? 8.705 0.799 -3.758 1.00 94.88 250 ILE A CA 1
ATOM 1994 C C . ILE A 1 250 ? 8.650 2.255 -4.224 1.00 94.88 250 ILE A C 1
ATOM 1996 O O . ILE A 1 250 ? 9.281 2.599 -5.225 1.00 94.88 250 ILE A O 1
ATOM 2000 N N . TYR A 1 251 ? 7.953 3.128 -3.495 1.00 93.31 251 TYR A N 1
ATOM 2001 C CA . TYR A 1 251 ? 7.838 4.531 -3.895 1.00 93.31 251 TYR A CA 1
ATOM 2002 C C . TYR A 1 251 ? 9.189 5.255 -3.844 1.00 93.31 251 TYR A C 1
ATOM 2004 O O . TYR A 1 251 ? 9.470 6.062 -4.725 1.00 93.31 251 TYR A O 1
ATOM 2012 N N . HIS A 1 252 ? 10.062 4.919 -2.885 1.00 94.12 252 HIS A N 1
ATOM 2013 C CA . HIS A 1 252 ? 11.421 5.466 -2.813 1.00 94.12 252 HIS A CA 1
ATOM 2014 C C . HIS A 1 252 ? 12.256 5.131 -4.052 1.00 94.12 252 HIS A C 1
ATOM 2016 O O . HIS A 1 252 ? 13.171 5.876 -4.395 1.00 94.12 252 HIS A O 1
ATOM 2022 N N . ILE A 1 253 ? 11.940 4.023 -4.726 1.00 94.25 253 ILE A N 1
ATOM 2023 C CA . ILE A 1 253 ? 12.613 3.600 -5.953 1.00 94.25 253 ILE A CA 1
ATOM 2024 C C . ILE A 1 253 ? 11.954 4.257 -7.168 1.00 94.25 253 ILE A C 1
ATOM 2026 O O . ILE A 1 253 ? 12.636 4.873 -7.984 1.00 94.25 253 ILE A O 1
ATOM 2030 N N . LEU A 1 254 ? 10.634 4.113 -7.311 1.00 96.06 254 LEU A N 1
ATOM 2031 C CA . LEU A 1 254 ? 9.941 4.467 -8.550 1.00 96.06 254 LEU A CA 1
ATOM 2032 C C . LEU A 1 254 ? 9.672 5.965 -8.686 1.00 96.06 254 LEU A C 1
ATOM 2034 O O . LEU A 1 254 ? 9.824 6.507 -9.778 1.00 96.06 254 LEU A O 1
ATOM 2038 N N . LEU A 1 255 ? 9.298 6.649 -7.602 1.00 92.75 255 LEU A N 1
ATOM 2039 C CA . LEU A 1 255 ? 8.886 8.051 -7.668 1.00 92.75 255 LEU A CA 1
ATOM 2040 C C . LEU A 1 255 ? 10.014 8.974 -8.171 1.00 92.75 255 LEU A C 1
ATOM 2042 O O . LEU A 1 255 ? 9.757 9.749 -9.094 1.00 92.75 255 LEU A O 1
ATOM 2046 N N . PRO A 1 256 ? 11.271 8.880 -7.684 1.00 94.81 256 PRO A N 1
ATOM 2047 C CA . PRO A 1 256 ? 12.361 9.703 -8.214 1.00 94.81 256 PRO A CA 1
ATOM 2048 C C . PRO A 1 256 ? 12.639 9.448 -9.698 1.00 94.81 256 PRO A C 1
ATOM 2050 O O . PRO A 1 256 ? 12.963 10.382 -10.433 1.00 94.81 256 PRO A O 1
ATOM 2053 N N . ILE A 1 257 ? 12.493 8.198 -10.154 1.00 94.62 257 ILE A N 1
ATOM 2054 C CA . ILE A 1 257 ? 12.672 7.836 -11.564 1.00 94.62 257 ILE A CA 1
ATOM 2055 C C . ILE A 1 257 ? 11.564 8.477 -12.398 1.00 94.62 257 ILE A C 1
ATOM 2057 O O . ILE A 1 257 ? 11.868 9.191 -13.350 1.00 94.62 257 ILE A O 1
ATOM 2061 N N . CYS A 1 258 ? 10.299 8.291 -12.016 1.00 93.94 258 CYS A N 1
ATOM 2062 C CA . CYS A 1 258 ? 9.157 8.885 -12.708 1.00 93.94 258 CYS A CA 1
ATOM 2063 C C . CYS A 1 258 ? 9.275 10.409 -12.801 1.00 93.94 258 CYS A C 1
ATOM 2065 O O . CYS A 1 258 ? 9.129 10.954 -13.893 1.00 93.94 258 CYS A O 1
ATOM 2067 N N . ASN A 1 259 ? 9.627 11.074 -11.697 1.00 91.19 259 ASN A N 1
ATOM 2068 C CA . ASN A 1 259 ? 9.818 12.524 -11.656 1.00 91.19 259 ASN A CA 1
ATOM 2069 C C . ASN A 1 259 ? 10.988 12.981 -12.532 1.00 91.19 259 ASN A C 1
ATOM 2071 O O . ASN A 1 259 ? 10.933 14.039 -13.144 1.00 91.19 259 ASN A O 1
ATOM 2075 N N . THR A 1 260 ? 12.065 12.198 -12.609 1.00 92.56 260 THR A N 1
ATOM 2076 C CA . THR A 1 260 ? 13.194 12.535 -13.484 1.00 92.56 260 THR A CA 1
ATOM 2077 C C . THR A 1 260 ? 12.793 12.400 -14.950 1.00 92.56 260 THR A C 1
ATOM 2079 O O . THR A 1 260 ? 13.052 13.299 -15.746 1.00 92.56 260 THR A O 1
ATOM 2082 N N . LEU A 1 261 ? 12.140 11.290 -15.310 1.00 90.50 261 LEU A N 1
ATOM 2083 C CA . 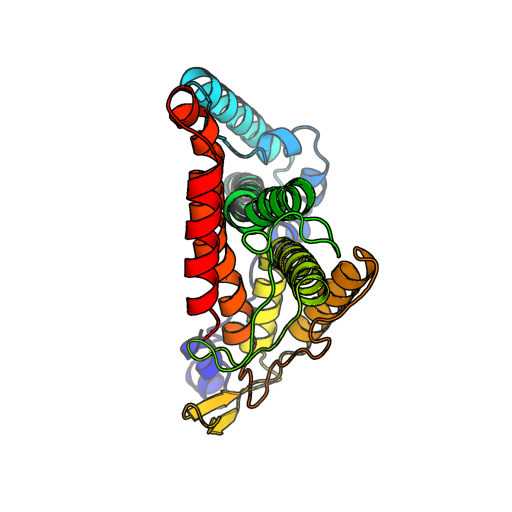LEU A 1 261 ? 11.726 11.009 -16.684 1.00 90.50 261 LEU A CA 1
ATOM 2084 C C . LEU A 1 261 ? 10.664 11.998 -17.179 1.00 90.50 261 LEU A C 1
ATOM 2086 O O . LEU A 1 261 ? 10.754 12.446 -18.320 1.00 90.50 261 LEU A O 1
ATOM 2090 N N . SER A 1 262 ? 9.713 12.396 -16.326 1.00 89.00 262 SER A N 1
ATOM 2091 C CA . SER A 1 262 ? 8.662 13.359 -16.686 1.00 89.00 262 SER A CA 1
ATOM 2092 C C . SER A 1 262 ? 9.206 14.750 -17.011 1.00 89.00 262 SER A C 1
ATOM 2094 O O . SER A 1 262 ? 8.589 15.488 -17.775 1.00 89.00 262 SER A O 1
ATOM 2096 N N . GLN A 1 263 ? 10.381 15.099 -16.484 1.00 88.56 263 GLN A N 1
ATOM 2097 C CA . GLN A 1 263 ? 11.022 16.385 -16.740 1.00 88.56 263 GLN A CA 1
ATOM 2098 C C . GLN A 1 263 ? 11.914 16.379 -17.984 1.00 88.56 263 GLN A C 1
ATOM 2100 O O . GLN A 1 263 ? 12.267 17.448 -18.478 1.00 88.56 263 GLN A O 1
ATOM 2105 N N . ILE A 1 264 ? 12.264 15.207 -18.530 1.00 86.81 264 ILE A N 1
ATOM 2106 C CA . ILE A 1 264 ? 13.112 15.107 -19.727 1.00 86.81 264 ILE A CA 1
ATOM 2107 C C . ILE A 1 264 ? 12.578 15.980 -20.876 1.00 86.81 264 ILE A C 1
ATOM 2109 O O . ILE A 1 264 ? 13.368 16.762 -21.399 1.00 86.81 264 ILE A O 1
ATOM 2113 N N . PRO A 1 265 ? 11.285 15.961 -21.257 1.00 84.69 265 PRO A N 1
ATOM 2114 C CA . PRO A 1 265 ? 10.783 16.814 -22.338 1.00 84.69 265 PRO A CA 1
ATOM 2115 C C . PRO A 1 265 ? 11.079 18.311 -22.146 1.00 84.69 265 PRO A C 1
ATOM 2117 O O . PRO A 1 265 ? 11.397 18.996 -23.117 1.00 84.69 265 PRO A O 1
ATOM 2120 N N . ASN A 1 266 ? 11.067 18.799 -20.900 1.00 79.56 266 ASN A N 1
ATOM 2121 C CA . ASN A 1 266 ? 11.362 20.196 -20.565 1.00 79.56 266 ASN A CA 1
ATOM 2122 C C . ASN A 1 266 ? 12.848 20.547 -20.758 1.00 79.56 266 ASN A C 1
ATOM 2124 O O . ASN A 1 266 ? 13.182 21.690 -21.058 1.00 79.56 266 ASN A O 1
ATOM 2128 N N . PHE A 1 267 ? 13.747 19.566 -20.632 1.00 72.38 267 PHE A N 1
ATOM 2129 C CA . PHE A 1 267 ? 15.185 19.734 -20.873 1.00 72.38 267 PHE A CA 1
ATOM 2130 C C . PHE A 1 267 ? 15.598 19.412 -22.317 1.00 72.38 267 PHE A C 1
ATOM 2132 O O . PHE A 1 267 ? 16.616 19.905 -22.806 1.00 72.38 267 PHE A O 1
ATOM 2139 N N . VAL A 1 268 ? 14.813 18.598 -23.028 1.00 60.91 268 VAL A N 1
ATOM 2140 C CA . VAL A 1 268 ? 15.126 18.124 -24.387 1.00 60.91 268 VAL A CA 1
ATOM 2141 C C . VAL A 1 268 ? 14.587 19.046 -25.493 1.00 60.91 268 VAL A C 1
ATOM 2143 O O . VAL A 1 268 ? 14.878 18.840 -26.668 1.00 60.91 268 VAL A O 1
ATOM 2146 N N . GLN A 1 269 ? 14.004 20.196 -25.136 1.00 51.38 269 GLN A N 1
ATOM 2147 C CA . GLN A 1 269 ? 14.108 21.381 -26.004 1.00 51.38 269 GLN A CA 1
ATOM 2148 C C . GLN A 1 269 ? 15.575 21.842 -26.209 1.00 51.38 269 GLN A C 1
ATOM 2150 O O . GLN A 1 269 ? 15.818 22.730 -27.023 1.00 51.38 269 GLN A O 1
ATOM 2155 N N . GLY A 1 270 ? 16.553 21.210 -25.532 1.00 49.53 270 GLY A N 1
ATOM 2156 C CA . GLY A 1 270 ? 17.993 21.437 -25.683 1.00 49.53 270 GLY A CA 1
ATOM 2157 C C . GLY A 1 270 ? 18.836 20.302 -26.296 1.00 49.53 270 GLY A C 1
ATOM 2158 O O . GLY A 1 270 ? 19.617 20.609 -27.183 1.00 49.53 270 GLY A O 1
ATOM 2159 N N . ILE A 1 271 ? 18.759 19.027 -25.867 1.00 45.75 271 ILE A N 1
ATOM 2160 C CA . ILE A 1 271 ? 19.641 17.922 -26.348 1.00 45.75 271 ILE A CA 1
ATOM 2161 C C . ILE A 1 271 ? 19.026 16.529 -26.058 1.00 45.75 271 ILE A C 1
ATOM 2163 O O . ILE A 1 271 ? 18.466 16.315 -24.996 1.00 45.75 271 ILE A O 1
ATOM 2167 N N . LEU A 1 272 ? 19.179 15.587 -27.002 1.00 51.44 272 LEU A N 1
ATOM 2168 C CA . LEU A 1 272 ? 18.639 14.212 -27.109 1.00 51.44 272 LEU A CA 1
ATOM 2169 C C . LEU A 1 272 ? 18.336 13.387 -25.823 1.00 51.44 272 LEU A C 1
ATOM 2171 O O . LEU A 1 272 ? 19.214 13.086 -25.017 1.00 51.44 272 LEU A O 1
ATOM 2175 N N . VAL A 1 273 ? 17.114 12.828 -25.791 1.00 53.47 273 VAL A N 1
ATOM 2176 C CA . VAL A 1 273 ? 16.515 11.885 -24.808 1.00 53.47 273 VAL A CA 1
ATOM 2177 C C . VAL A 1 273 ? 17.329 10.595 -24.554 1.00 53.47 273 VAL A C 1
ATOM 2179 O O . VAL A 1 273 ? 17.188 9.961 -23.509 1.00 53.47 273 VAL A O 1
ATOM 2182 N N . SER A 1 274 ? 18.203 10.166 -25.471 1.00 50.34 274 SER A N 1
ATOM 2183 C CA . SER A 1 274 ? 18.746 8.795 -25.452 1.00 50.34 274 SER A CA 1
ATOM 2184 C C . SER A 1 274 ? 19.798 8.509 -24.368 1.00 50.34 274 SER A C 1
ATOM 2186 O O . SER A 1 274 ? 20.031 7.344 -24.052 1.00 50.34 274 SER A O 1
ATOM 2188 N N . MET A 1 275 ? 20.448 9.524 -23.784 1.00 49.34 275 MET A N 1
ATOM 2189 C CA . MET A 1 275 ? 21.515 9.305 -22.788 1.00 49.34 275 MET A CA 1
ATOM 2190 C C . MET A 1 275 ? 20.998 9.055 -21.364 1.00 49.34 275 MET A C 1
ATOM 2192 O O . MET A 1 275 ? 21.630 8.311 -20.616 1.00 49.34 275 MET A O 1
ATOM 2196 N N . VAL A 1 276 ? 19.853 9.626 -20.980 1.00 54.62 276 VAL A N 1
ATOM 2197 C CA . VAL A 1 276 ? 19.381 9.588 -19.581 1.00 54.62 276 VAL A CA 1
ATOM 2198 C C . VAL A 1 276 ? 18.767 8.233 -19.219 1.00 54.62 276 VAL A C 1
ATOM 2200 O O . VAL A 1 276 ? 18.989 7.726 -18.118 1.00 54.62 276 VAL A O 1
ATOM 2203 N N . LEU A 1 277 ? 18.098 7.574 -20.172 1.00 53.88 277 LEU A N 1
ATOM 2204 C CA . LEU A 1 277 ? 17.526 6.239 -19.965 1.00 53.88 277 LEU A CA 1
ATOM 2205 C C . LEU A 1 277 ? 18.598 5.189 -19.624 1.00 53.88 277 LEU A C 1
ATOM 2207 O O . LEU A 1 277 ? 18.332 4.279 -18.851 1.00 53.88 277 LEU A O 1
ATOM 2211 N N . SER A 1 278 ? 19.839 5.347 -20.093 1.00 49.53 278 SER A N 1
ATOM 2212 C CA . SER A 1 278 ? 20.931 4.408 -19.781 1.00 49.53 278 SER A CA 1
ATOM 2213 C C . SER A 1 278 ? 21.434 4.499 -18.329 1.00 49.53 278 SER A C 1
ATOM 2215 O O . SER A 1 278 ? 22.010 3.540 -17.817 1.00 49.53 278 SER A O 1
ATOM 2217 N N . ILE A 1 279 ? 21.222 5.631 -17.646 1.00 52.25 279 ILE A N 1
ATOM 2218 C CA . ILE A 1 279 ? 21.753 5.880 -16.294 1.00 52.25 279 ILE A CA 1
ATOM 2219 C C . ILE A 1 279 ? 20.780 5.381 -15.212 1.00 52.25 279 ILE A C 1
ATOM 2221 O O . ILE A 1 279 ? 21.221 4.802 -14.219 1.00 52.25 279 ILE A O 1
ATOM 2225 N N . GLY A 1 280 ? 19.464 5.506 -15.426 1.00 49.72 280 GLY A N 1
ATOM 2226 C CA . GLY A 1 280 ? 18.447 5.010 -14.485 1.00 49.72 280 GLY A CA 1
ATOM 2227 C C . GLY A 1 280 ? 18.482 3.488 -14.282 1.00 49.72 280 GLY A C 1
ATOM 2228 O O . GLY A 1 280 ? 18.304 2.999 -13.166 1.00 49.72 280 GLY A O 1
ATOM 2229 N N . TRP A 1 281 ? 18.813 2.727 -15.329 1.00 50.56 281 TRP A N 1
ATOM 2230 C CA . TRP A 1 281 ? 18.907 1.261 -15.263 1.00 50.56 281 TRP A CA 1
ATOM 2231 C C . TRP A 1 281 ? 20.125 0.748 -14.478 1.00 50.56 281 TRP A C 1
ATOM 2233 O O . TRP A 1 281 ? 20.076 -0.335 -13.894 1.00 50.56 281 TRP A O 1
ATOM 2243 N N . LEU A 1 282 ? 21.205 1.530 -14.390 1.00 43.06 282 LEU A N 1
ATOM 2244 C CA . LEU A 1 282 ? 22.403 1.159 -13.628 1.00 43.06 282 LEU A CA 1
ATOM 2245 C C . LEU A 1 282 ? 22.161 1.212 -12.111 1.00 43.06 282 LEU A C 1
ATOM 2247 O O . LEU A 1 282 ? 22.713 0.396 -11.372 1.00 43.06 282 LEU A O 1
ATOM 2251 N N . VAL A 1 283 ? 21.280 2.103 -11.647 1.00 48.44 283 VAL A N 1
ATOM 2252 C CA . VAL A 1 283 ? 20.901 2.215 -10.228 1.00 48.44 283 VAL A CA 1
ATOM 2253 C C . VAL A 1 283 ? 20.055 1.014 -9.774 1.00 48.44 283 VAL A C 1
ATOM 2255 O O . VAL A 1 283 ? 20.256 0.510 -8.669 1.00 48.44 283 VAL A O 1
ATOM 2258 N N . TRP A 1 284 ? 19.205 0.463 -10.652 1.00 48.47 284 TRP A N 1
ATOM 2259 C CA . TRP A 1 284 ? 18.382 -0.728 -10.378 1.00 48.47 284 TRP A CA 1
ATOM 2260 C C . TRP A 1 284 ? 19.220 -1.953 -9.981 1.00 48.47 284 TRP A C 1
ATOM 2262 O O . TRP A 1 284 ? 18.855 -2.704 -9.078 1.00 48.47 284 TRP A O 1
ATOM 2272 N N . THR A 1 285 ? 20.380 -2.152 -10.614 1.00 46.44 285 THR A N 1
ATOM 2273 C CA . THR A 1 285 ? 21.221 -3.338 -10.360 1.00 46.44 285 THR A CA 1
ATOM 2274 C C . THR A 1 285 ? 21.852 -3.388 -8.966 1.00 46.44 285 THR A C 1
ATOM 2276 O O . THR A 1 285 ? 22.277 -4.460 -8.544 1.00 46.44 285 THR A O 1
ATOM 2279 N N . ARG A 1 286 ? 21.879 -2.276 -8.217 1.00 39.31 286 ARG A N 1
ATOM 2280 C CA . ARG A 1 286 ? 22.430 -2.238 -6.850 1.00 39.31 286 ARG A CA 1
ATOM 2281 C C . ARG A 1 286 ? 21.390 -2.408 -5.743 1.00 39.31 286 ARG A C 1
ATOM 2283 O O . ARG A 1 286 ? 21.775 -2.744 -4.633 1.00 39.31 286 ARG A O 1
ATOM 2290 N N . ALA A 1 287 ? 20.102 -2.213 -6.025 1.00 37.22 287 ALA A N 1
ATOM 2291 C CA . ALA A 1 287 ? 19.043 -2.268 -5.011 1.00 37.22 287 ALA A CA 1
ATOM 2292 C C . ALA A 1 287 ? 18.489 -3.688 -4.751 1.00 37.22 287 ALA A C 1
ATOM 2294 O O . ALA A 1 287 ? 17.657 -3.868 -3.869 1.00 37.22 287 ALA A O 1
ATOM 2295 N N . GLN A 1 288 ? 18.931 -4.695 -5.514 1.00 41.44 288 GLN A N 1
ATOM 2296 C CA . GLN A 1 288 ? 18.523 -6.103 -5.363 1.00 41.44 288 GLN A CA 1
ATOM 2297 C C . GLN A 1 288 ? 19.656 -7.023 -4.864 1.00 41.44 288 GLN A C 1
ATOM 2299 O O . GLN A 1 288 ? 19.559 -8.243 -5.012 1.00 41.44 288 GLN A O 1
ATOM 2304 N N . ALA A 1 289 ? 20.727 -6.448 -4.306 1.00 34.72 289 ALA A N 1
ATOM 2305 C CA . ALA A 1 289 ? 21.821 -7.181 -3.667 1.00 34.72 289 ALA A CA 1
ATOM 2306 C C . ALA A 1 289 ? 21.675 -7.175 -2.142 1.00 34.72 289 ALA A C 1
ATOM 2308 O O . ALA A 1 289 ? 21.386 -6.089 -1.594 1.00 34.72 289 ALA A O 1
#